Protein AF-A0A238HJM3-F1 (afdb_monomer_lite)

Structure (mmCIF, N/CA/C/O backbone):
data_AF-A0A238HJM3-F1
#
_entry.id   AF-A0A238HJM3-F1
#
loop_
_atom_site.group_PDB
_atom_site.id
_atom_site.type_symbol
_atom_site.label_atom_id
_atom_site.label_alt_id
_atom_site.label_comp_id
_atom_site.label_asym_id
_atom_site.label_entity_id
_atom_site.label_seq_id
_atom_site.pdbx_PDB_ins_code
_atom_site.Cartn_x
_atom_site.Cartn_y
_atom_site.Cartn_z
_atom_site.occupancy
_atom_site.B_iso_or_equiv
_atom_site.auth_seq_id
_atom_site.auth_comp_id
_atom_site.auth_asym_id
_atom_site.auth_atom_id
_atom_site.pdbx_PDB_model_num
ATOM 1 N N . MET A 1 1 ? -5.659 -12.555 -7.420 1.00 74.00 1 MET A N 1
ATOM 2 C CA . MET A 1 1 ? -6.980 -13.200 -7.605 1.00 74.00 1 MET A CA 1
ATOM 3 C C . MET A 1 1 ? -7.915 -12.690 -6.517 1.00 74.00 1 MET A C 1
ATOM 5 O O . MET A 1 1 ? -7.428 -12.301 -5.463 1.00 74.00 1 MET A O 1
ATOM 9 N N . TRP A 1 2 ? -9.216 -12.611 -6.792 1.00 86.38 2 TRP A N 1
ATOM 10 C CA . TRP A 1 2 ? -10.203 -12.108 -5.831 1.00 86.38 2 TRP A CA 1
ATOM 11 C C . TRP A 1 2 ? -10.434 -13.097 -4.671 1.00 86.38 2 TRP A C 1
ATOM 13 O O . TRP A 1 2 ? -10.371 -14.306 -4.896 1.00 86.38 2 TRP A O 1
ATOM 23 N N . ARG A 1 3 ? -10.702 -12.585 -3.460 1.00 90.12 3 ARG A N 1
ATOM 24 C CA . ARG A 1 3 ? -11.169 -13.344 -2.287 1.00 90.12 3 ARG A CA 1
ATOM 25 C C . ARG A 1 3 ? -12.356 -12.615 -1.658 1.00 90.12 3 ARG A C 1
ATOM 27 O O . ARG A 1 3 ? -12.317 -11.396 -1.521 1.00 90.12 3 ARG A O 1
ATOM 34 N N . ASP A 1 4 ? -13.388 -13.350 -1.262 1.00 95.00 4 ASP A N 1
ATOM 35 C CA . ASP A 1 4 ? -14.613 -12.741 -0.724 1.00 95.00 4 ASP A CA 1
ATOM 36 C C . ASP A 1 4 ? -14.434 -12.181 0.691 1.00 95.00 4 ASP A C 1
ATOM 38 O O . ASP A 1 4 ? -15.085 -11.202 1.049 1.00 95.00 4 ASP A O 1
ATOM 42 N N . ASP A 1 5 ? -13.490 -12.728 1.460 1.00 95.25 5 ASP A N 1
ATOM 43 C CA . ASP A 1 5 ? -13.149 -12.244 2.803 1.00 95.25 5 ASP A CA 1
ATOM 44 C C . ASP A 1 5 ? -12.551 -10.828 2.813 1.00 95.25 5 ASP A C 1
ATOM 46 O O . ASP A 1 5 ? -12.481 -10.182 3.856 1.00 95.25 5 ASP A O 1
ATOM 50 N N . PHE A 1 6 ? -12.185 -10.285 1.649 1.00 95.81 6 PHE A N 1
ATOM 51 C CA . PHE A 1 6 ? -11.826 -8.876 1.509 1.00 95.81 6 PHE A CA 1
ATOM 52 C C . PHE A 1 6 ? -12.967 -7.932 1.913 1.00 95.81 6 PHE A C 1
ATOM 54 O O . PHE A 1 6 ? -12.692 -6.830 2.384 1.00 95.81 6 PHE A O 1
ATOM 61 N N . PHE A 1 7 ? -14.230 -8.355 1.781 1.00 96.25 7 PHE A N 1
ATOM 62 C CA . PHE A 1 7 ? -15.392 -7.557 2.181 1.00 96.25 7 PHE A CA 1
ATOM 63 C C . PHE A 1 7 ? -15.663 -7.546 3.693 1.00 96.25 7 PHE A C 1
ATOM 65 O O . PHE A 1 7 ? -16.497 -6.762 4.146 1.00 96.25 7 PHE A O 1
ATOM 72 N N . ASP A 1 8 ? -14.945 -8.351 4.483 1.00 98.00 8 ASP A N 1
ATOM 73 C CA . ASP A 1 8 ? -15.062 -8.346 5.949 1.00 98.00 8 ASP A CA 1
ATOM 74 C C . ASP A 1 8 ? -14.351 -7.148 6.603 1.00 98.00 8 ASP A C 1
ATOM 76 O O . ASP A 1 8 ? -14.414 -6.975 7.827 1.00 98.00 8 ASP A O 1
ATOM 80 N N . TYR A 1 9 ? -13.668 -6.331 5.797 1.00 98.19 9 TYR A N 1
ATOM 81 C CA . TYR A 1 9 ? -12.857 -5.203 6.228 1.00 98.19 9 TYR A CA 1
ATOM 82 C C . TYR A 1 9 ? -13.315 -3.901 5.570 1.00 98.19 9 TYR A C 1
ATOM 84 O O . TYR A 1 9 ? -13.719 -3.853 4.409 1.00 98.19 9 TYR A O 1
ATOM 92 N N . ASP A 1 10 ? -13.217 -2.821 6.332 1.00 98.25 10 ASP A N 1
ATOM 93 C CA . ASP A 1 10 ? -13.527 -1.467 5.900 1.00 98.25 10 ASP A CA 1
ATOM 94 C C . ASP A 1 10 ? -12.334 -0.777 5.237 1.00 98.25 10 ASP A C 1
ATOM 96 O O . ASP A 1 10 ? -12.538 0.043 4.345 1.00 98.25 10 ASP A O 1
ATOM 100 N N . TYR A 1 11 ? -11.107 -1.126 5.638 1.00 97.81 11 TYR A N 1
ATOM 101 C CA . TYR A 1 11 ? -9.873 -0.720 4.965 1.00 97.81 11 TYR A CA 1
ATOM 102 C C . TYR A 1 11 ? -9.049 -1.959 4.611 1.00 97.81 11 TYR A C 1
ATOM 104 O O . TYR A 1 11 ? -8.687 -2.749 5.490 1.00 97.81 11 TYR A O 1
ATOM 112 N N . LEU A 1 12 ? -8.700 -2.082 3.332 1.00 96.44 12 LEU A N 1
ATOM 113 C CA . LEU A 1 12 ? -7.791 -3.098 2.819 1.00 96.44 12 LEU A CA 1
ATOM 114 C C . LEU A 1 12 ? -6.844 -2.467 1.791 1.00 96.44 12 LEU A C 1
ATOM 116 O O . LEU A 1 12 ? -7.228 -2.206 0.654 1.00 96.44 12 LEU A O 1
ATOM 120 N N . GLY A 1 13 ? -5.602 -2.216 2.191 1.00 94.38 13 GLY A N 1
ATOM 121 C CA . GLY A 1 13 ? -4.525 -1.727 1.327 1.00 94.38 13 GLY A CA 1
ATOM 122 C C . GLY A 1 13 ? -3.234 -2.509 1.548 1.00 94.38 13 GLY A C 1
ATOM 123 O O . GLY A 1 13 ? -3.169 -3.383 2.410 1.00 94.38 13 GLY A O 1
ATOM 124 N N . ALA A 1 14 ? -2.197 -2.201 0.771 1.00 92.38 14 ALA A N 1
ATOM 125 C CA . ALA A 1 14 ? -0.932 -2.924 0.868 1.00 92.38 14 ALA A CA 1
ATOM 126 C C . ALA A 1 14 ? -0.252 -2.609 2.209 1.00 92.38 14 ALA A C 1
ATOM 128 O O . ALA A 1 14 ? -0.137 -1.426 2.538 1.00 92.38 14 ALA A O 1
ATOM 129 N N . PRO A 1 15 ? 0.250 -3.602 2.963 1.00 92.25 15 PRO A N 1
ATOM 130 C CA . PRO A 1 15 ? 0.983 -3.325 4.192 1.00 92.25 15 PRO A CA 1
ATOM 131 C C . PRO A 1 15 ? 2.213 -2.464 3.914 1.00 92.25 15 PRO A C 1
ATOM 133 O O . PRO A 1 15 ? 3.020 -2.771 3.028 1.00 92.25 15 PRO A O 1
ATOM 136 N N . ILE A 1 16 ? 2.361 -1.393 4.689 1.00 91.50 16 ILE A N 1
ATOM 137 C CA . ILE A 1 16 ? 3.606 -0.636 4.768 1.00 91.50 16 ILE A CA 1
ATOM 138 C C . ILE A 1 16 ? 4.424 -1.294 5.880 1.00 91.50 16 ILE A C 1
ATOM 140 O O . ILE A 1 16 ? 3.938 -1.358 7.007 1.00 91.50 16 ILE A O 1
ATOM 144 N N . PRO A 1 17 ? 5.634 -1.809 5.604 1.00 89.75 17 PRO A N 1
ATOM 145 C CA . PRO A 1 17 ? 6.319 -2.731 6.499 1.00 89.75 17 PRO A CA 1
ATOM 146 C C . PRO A 1 17 ? 7.064 -1.999 7.614 1.00 89.75 17 PRO A C 1
ATOM 148 O O . PRO A 1 17 ? 8.255 -2.197 7.795 1.00 89.75 17 PRO A O 1
ATOM 151 N N . ASN A 1 18 ? 6.360 -1.132 8.335 1.00 90.81 18 ASN A N 1
ATOM 152 C CA . ASN A 1 18 ? 6.804 -0.410 9.516 1.00 90.81 18 ASN A CA 1
ATOM 153 C C . ASN A 1 18 ? 5.604 -0.313 10.469 1.00 90.81 18 ASN A C 1
ATOM 155 O O . ASN A 1 18 ? 4.469 -0.186 10.018 1.00 90.81 18 ASN A O 1
ATOM 159 N N . TYR A 1 19 ? 5.839 -0.292 11.776 1.00 91.62 19 TYR A N 1
ATOM 160 C CA . TYR A 1 19 ? 4.807 0.068 12.744 1.00 91.62 19 TYR A CA 1
ATOM 161 C C . TYR A 1 19 ? 4.951 1.530 13.139 1.00 91.62 19 TYR A C 1
ATOM 163 O O . TYR A 1 19 ? 6.066 2.013 13.341 1.00 91.62 19 TYR A O 1
ATOM 171 N N . PHE A 1 20 ? 3.827 2.223 13.279 1.00 91.00 20 PHE A N 1
ATOM 172 C CA . PHE A 1 20 ? 3.780 3.596 13.762 1.00 91.00 20 PHE A CA 1
ATOM 173 C C . PHE A 1 20 ? 3.137 3.636 15.140 1.00 91.00 20 PHE A C 1
ATOM 175 O O . PHE A 1 20 ? 2.066 3.064 15.340 1.00 91.00 20 PHE A O 1
ATOM 182 N N . CYS A 1 21 ? 3.765 4.345 16.072 1.00 86.44 21 CYS A N 1
ATOM 183 C CA . CYS A 1 21 ? 3.170 4.626 17.369 1.00 86.44 21 CYS A CA 1
ATOM 184 C C . CYS A 1 21 ? 2.136 5.750 17.218 1.00 86.44 21 CYS A C 1
ATOM 186 O O . CYS A 1 21 ? 2.474 6.856 16.789 1.00 86.44 21 CYS A O 1
ATOM 188 N N . SER A 1 22 ? 0.880 5.490 17.587 1.00 76.75 22 SER A N 1
ATOM 189 C CA . SER A 1 22 ? -0.200 6.483 17.530 1.00 76.75 22 SER A CA 1
ATOM 190 C C . SER A 1 22 ? -0.166 7.488 18.679 1.00 7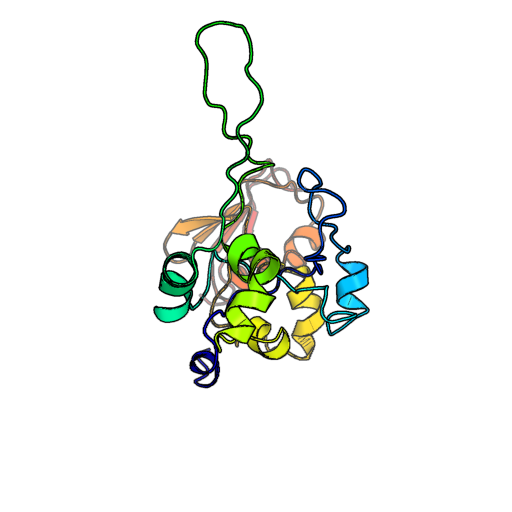6.75 22 SER A C 1
ATOM 192 O O . SER A 1 22 ? -1.053 8.333 18.758 1.00 76.75 22 SER A O 1
ATOM 194 N N . ILE A 1 23 ? 0.786 7.368 19.609 1.00 74.06 23 ILE A N 1
ATOM 195 C CA . ILE A 1 23 ? 0.973 8.296 20.726 1.00 74.06 23 ILE A CA 1
ATOM 196 C C . ILE A 1 23 ? 2.131 9.226 20.355 1.00 74.06 23 ILE A C 1
ATOM 198 O O . ILE A 1 23 ? 3.295 8.837 20.481 1.00 74.06 23 ILE A O 1
ATOM 202 N N . PRO A 1 24 ? 1.857 10.459 19.891 1.00 63.16 24 PRO A N 1
ATOM 203 C CA . PRO A 1 24 ? 2.916 11.403 19.581 1.00 63.16 24 PRO A CA 1
ATOM 204 C C . PRO A 1 24 ? 3.648 11.790 20.869 1.00 63.16 24 PRO A C 1
ATOM 206 O O . PRO A 1 24 ? 3.015 12.115 21.874 1.00 63.16 24 PRO A O 1
ATOM 209 N N . LYS A 1 25 ? 4.984 11.843 20.833 1.00 63.25 25 LYS A N 1
ATOM 210 C CA . LYS A 1 25 ? 5.792 12.381 21.947 1.00 63.25 25 LYS A CA 1
ATOM 211 C C . LYS A 1 25 ? 5.491 13.858 22.237 1.00 63.25 25 LYS A C 1
ATOM 213 O O . LYS A 1 25 ? 5.696 14.321 23.355 1.00 63.25 25 LYS A O 1
ATOM 218 N N . SER A 1 26 ? 5.014 14.594 21.234 1.00 57.50 26 SER A N 1
ATOM 219 C CA . SER A 1 26 ? 4.448 15.937 21.365 1.00 57.50 26 SER A CA 1
ATOM 220 C C . SER A 1 26 ? 3.479 16.216 20.202 1.00 57.50 26 SER A C 1
ATOM 222 O O . SER A 1 26 ? 3.598 15.551 19.169 1.00 57.50 26 SER A O 1
ATOM 224 N N . PRO A 1 27 ? 2.567 17.204 20.314 1.00 57.81 27 PRO A N 1
ATOM 225 C CA . PRO A 1 27 ? 1.636 17.576 19.238 1.00 57.81 27 PRO A CA 1
ATOM 226 C C . PRO A 1 27 ? 2.322 17.895 17.899 1.00 57.81 27 PRO A C 1
ATOM 228 O O . PRO A 1 27 ? 1.746 17.694 16.828 1.00 57.81 27 PRO A O 1
ATOM 231 N N . ASP A 1 28 ? 3.574 18.353 17.957 1.00 58.94 28 ASP A N 1
ATOM 232 C CA . ASP A 1 28 ? 4.348 18.769 16.790 1.00 58.94 28 ASP A CA 1
ATOM 233 C C . ASP A 1 28 ? 5.374 17.733 16.324 1.00 58.94 28 ASP A C 1
ATOM 235 O O . ASP A 1 28 ? 5.915 17.869 15.222 1.00 58.94 28 ASP A O 1
ATOM 239 N N . SER A 1 29 ? 5.605 16.673 17.102 1.00 57.56 29 SER A N 1
ATOM 240 C CA . SER A 1 29 ? 6.546 15.614 16.742 1.00 57.56 29 SER A CA 1
ATOM 241 C C . SER A 1 29 ? 6.024 14.776 15.568 1.00 57.56 29 SER A C 1
ATOM 243 O O . SER A 1 29 ? 4.819 14.531 15.473 1.00 57.56 29 SER A O 1
ATOM 245 N N . PRO A 1 30 ? 6.908 14.309 14.667 1.00 65.75 30 PRO A N 1
ATOM 246 C CA . PRO A 1 30 ? 6.550 13.241 13.743 1.00 65.75 30 PRO A CA 1
ATOM 247 C C . PRO A 1 30 ? 6.155 11.985 14.531 1.00 65.75 30 PRO A C 1
ATOM 249 O O . PRO A 1 30 ? 6.606 11.789 15.663 1.00 65.75 30 PRO A O 1
ATOM 252 N N . LEU A 1 31 ? 5.314 11.142 13.932 1.00 73.62 31 LEU A N 1
ATOM 253 C CA . LEU A 1 31 ? 5.003 9.833 14.500 1.00 73.62 31 LEU A CA 1
ATOM 254 C C . LEU A 1 31 ? 6.283 9.002 14.593 1.00 73.62 31 LEU A C 1
ATOM 256 O O . LEU A 1 31 ? 7.063 8.951 13.638 1.00 73.62 31 LEU A O 1
ATOM 260 N N . ASP A 1 32 ? 6.488 8.344 15.733 1.00 82.19 32 ASP A N 1
ATOM 261 C CA . ASP A 1 32 ? 7.571 7.377 15.863 1.00 82.19 32 ASP A CA 1
ATOM 262 C C . ASP A 1 32 ? 7.251 6.159 14.991 1.00 82.19 32 ASP A C 1
ATOM 264 O O . ASP A 1 32 ? 6.147 5.614 15.048 1.00 82.19 32 ASP A O 1
ATOM 268 N N . MET A 1 33 ? 8.225 5.734 14.192 1.00 86.81 33 MET A N 1
ATOM 269 C CA . MET A 1 33 ? 8.082 4.651 13.227 1.00 86.81 33 MET A CA 1
ATOM 270 C C . MET A 1 33 ? 9.227 3.650 13.400 1.00 86.81 33 MET A C 1
ATOM 272 O O . MET A 1 33 ? 10.386 4.042 13.549 1.00 86.81 33 MET A O 1
ATOM 276 N N . THR A 1 34 ? 8.917 2.355 13.365 1.00 89.12 34 THR A N 1
ATOM 277 C CA . THR A 1 34 ? 9.935 1.297 13.346 1.00 89.12 34 THR A CA 1
ATOM 278 C C . THR A 1 34 ? 10.566 1.168 11.959 1.00 89.12 34 THR A C 1
ATOM 280 O O . THR A 1 34 ? 9.998 1.600 10.961 1.00 89.12 34 THR A O 1
ATOM 283 N N . GLY A 1 35 ? 11.735 0.535 11.870 1.00 87.56 35 GLY A N 1
ATOM 284 C CA . GLY A 1 35 ? 12.305 0.142 10.579 1.00 87.56 35 GLY A CA 1
ATOM 285 C C . GLY A 1 35 ? 11.709 -1.160 10.034 1.00 87.56 35 GLY A C 1
ATOM 286 O O . GLY A 1 35 ? 11.098 -1.933 10.777 1.00 87.56 35 GLY A O 1
ATOM 287 N N . ILE A 1 36 ? 11.989 -1.433 8.758 1.00 87.88 36 ILE A N 1
ATOM 288 C CA . ILE A 1 36 ? 11.528 -2.634 8.049 1.00 87.88 36 ILE A CA 1
ATOM 289 C C . ILE A 1 36 ? 12.040 -3.940 8.667 1.00 87.88 36 ILE A C 1
ATOM 291 O O . ILE A 1 36 ? 11.304 -4.920 8.753 1.00 87.88 36 ILE A O 1
ATOM 295 N N . ASP A 1 37 ? 13.273 -3.945 9.175 1.00 90.06 37 ASP A N 1
ATOM 296 C CA . ASP A 1 37 ? 13.854 -5.121 9.833 1.00 90.06 37 ASP A CA 1
ATOM 297 C C . ASP A 1 37 ? 13.100 -5.478 11.118 1.00 90.06 37 ASP A C 1
ATOM 299 O O . ASP A 1 37 ? 12.867 -6.653 11.407 1.00 90.06 37 ASP A O 1
ATOM 303 N N . TYR A 1 38 ? 12.670 -4.459 11.871 1.00 91.44 38 TYR A N 1
ATOM 304 C CA . TYR A 1 38 ? 11.850 -4.664 13.060 1.00 91.44 38 TYR A CA 1
ATOM 305 C C . TYR A 1 38 ? 10.502 -5.270 12.674 1.00 91.44 38 TYR A C 1
ATOM 307 O O . TYR A 1 38 ? 10.079 -6.245 13.287 1.00 91.44 38 TYR A O 1
ATOM 315 N N . TRP A 1 39 ? 9.860 -4.747 11.629 1.00 92.12 39 TRP A N 1
ATOM 316 C CA . TRP A 1 39 ? 8.593 -5.279 11.138 1.00 92.12 39 TRP A CA 1
ATOM 317 C C . TRP A 1 39 ? 8.720 -6.742 10.683 1.00 92.12 39 TRP A C 1
ATOM 319 O O . TRP A 1 39 ? 7.926 -7.585 11.086 1.00 92.12 39 TRP A O 1
ATOM 329 N N . PHE A 1 40 ? 9.781 -7.104 9.952 1.00 89.38 40 PHE A N 1
ATOM 330 C CA . PHE A 1 40 ? 10.017 -8.502 9.567 1.00 89.38 40 PHE A CA 1
ATOM 331 C C . PHE A 1 40 ? 10.249 -9.448 10.752 1.00 89.38 40 PHE A C 1
ATOM 333 O O . PHE A 1 40 ? 9.935 -10.637 10.649 1.00 89.38 40 PHE A O 1
ATOM 340 N N . ALA A 1 41 ? 10.821 -8.949 11.849 1.00 90.38 41 ALA A N 1
ATOM 341 C CA . ALA A 1 41 ? 11.032 -9.724 13.068 1.00 90.38 41 ALA A CA 1
ATOM 342 C C . ALA A 1 41 ? 9.760 -9.857 13.929 1.00 90.38 41 ALA A C 1
ATOM 344 O O . ALA A 1 41 ? 9.701 -10.747 14.777 1.00 90.38 41 ALA A O 1
ATOM 345 N N . HIS A 1 42 ? 8.747 -9.013 13.705 1.00 90.19 42 HIS A N 1
ATOM 346 C CA . HIS A 1 42 ? 7.538 -8.930 14.524 1.00 90.19 42 HIS A CA 1
ATOM 347 C C . HIS A 1 42 ? 6.289 -9.048 13.635 1.00 90.19 42 HIS A C 1
ATOM 349 O O . HIS A 1 42 ? 5.837 -8.050 13.077 1.00 90.19 42 HIS A O 1
ATOM 355 N N . PRO A 1 43 ? 5.688 -10.247 13.506 1.00 80.69 43 PRO A N 1
ATOM 356 C CA . PRO A 1 43 ? 4.559 -10.491 12.599 1.00 80.69 43 PRO A CA 1
ATOM 357 C C . PRO A 1 43 ? 3.243 -9.817 13.028 1.00 80.69 43 PRO A C 1
ATOM 359 O O . PRO A 1 43 ? 2.240 -9.933 12.327 1.00 80.69 43 PRO A O 1
ATOM 362 N N . ALA A 1 44 ? 3.232 -9.162 14.189 1.00 87.56 44 ALA A N 1
ATOM 363 C CA . ALA A 1 44 ? 2.125 -8.375 14.705 1.00 87.56 44 ALA A CA 1
ATOM 364 C C . ALA A 1 44 ? 2.670 -7.135 15.437 1.00 87.56 44 ALA A C 1
ATOM 366 O O . ALA A 1 44 ? 3.829 -7.161 15.878 1.00 87.56 44 ALA A O 1
ATOM 367 N N . PRO A 1 45 ? 1.856 -6.072 15.593 1.00 89.69 45 PRO A N 1
ATOM 368 C CA . PRO A 1 45 ? 2.232 -4.920 16.399 1.00 89.69 45 PRO A CA 1
ATOM 369 C C . PRO A 1 45 ? 2.623 -5.333 17.827 1.00 89.69 45 PRO A C 1
ATOM 371 O O . PRO A 1 45 ? 2.018 -6.255 18.379 1.00 89.69 45 PRO A O 1
ATOM 374 N N . PRO A 1 46 ? 3.621 -4.671 18.437 1.00 88.44 46 PRO A N 1
ATOM 375 C CA . PRO A 1 46 ? 4.103 -5.025 19.772 1.00 88.44 46 PRO A CA 1
ATOM 376 C C . PRO A 1 46 ? 3.060 -4.803 20.879 1.00 88.44 46 PRO A C 1
ATOM 378 O O . PRO A 1 46 ? 3.049 -5.554 21.853 1.00 88.44 46 PRO A O 1
ATOM 381 N N . ASP A 1 47 ? 2.193 -3.798 20.733 1.00 90.62 47 ASP A N 1
ATOM 382 C CA . ASP A 1 47 ? 1.077 -3.498 21.634 1.00 90.62 47 ASP A CA 1
ATOM 383 C C . ASP A 1 47 ? 0.015 -2.618 20.933 1.00 90.62 47 ASP A C 1
ATOM 385 O O . ASP A 1 47 ? 0.188 -2.215 19.780 1.00 90.62 47 ASP A O 1
ATOM 389 N N . ASP A 1 48 ? -1.070 -2.288 21.645 1.00 88.56 48 ASP A N 1
ATOM 390 C CA . ASP A 1 48 ? -2.229 -1.516 21.153 1.00 88.56 48 ASP A CA 1
ATOM 391 C C . ASP A 1 48 ? -1.947 -0.025 20.857 1.00 88.56 48 ASP A C 1
ATOM 393 O O . ASP A 1 48 ? -2.871 0.746 20.568 1.00 88.56 48 ASP A O 1
ATOM 397 N N . THR A 1 49 ? -0.700 0.425 21.000 1.00 88.50 49 THR A N 1
ATOM 398 C CA . THR A 1 49 ? -0.260 1.782 20.638 1.00 88.50 49 THR A CA 1
ATOM 399 C C . THR A 1 49 ? 0.436 1.820 19.282 1.00 88.50 49 THR A C 1
ATOM 401 O O . THR A 1 49 ? 0.607 2.902 18.718 1.00 88.50 49 THR A O 1
ATOM 404 N N . PHE A 1 50 ? 0.795 0.656 18.733 1.00 92.00 50 PHE A N 1
ATOM 405 C CA . PHE A 1 50 ? 1.430 0.527 17.431 1.00 92.00 50 PHE A CA 1
ATOM 406 C C . PHE A 1 50 ? 0.447 0.026 16.378 1.00 92.00 50 PHE A C 1
ATOM 408 O O . PHE A 1 50 ? -0.254 -0.965 16.567 1.00 92.00 50 PHE A O 1
ATOM 415 N N . PHE A 1 51 ? 0.455 0.676 15.219 1.00 93.62 51 PHE A N 1
ATOM 416 C CA . PHE A 1 51 ? -0.389 0.306 14.091 1.00 93.62 51 PHE A CA 1
ATOM 417 C C . PHE A 1 51 ? 0.446 0.078 12.840 1.00 93.62 51 PHE A C 1
ATOM 419 O O . PHE A 1 51 ? 1.385 0.821 12.547 1.00 93.62 51 PHE A O 1
ATOM 426 N N . GLU A 1 52 ? 0.089 -0.966 12.099 1.00 94.00 52 GLU A N 1
ATOM 427 C CA . GLU A 1 52 ? 0.597 -1.201 10.753 1.00 94.00 52 GLU A CA 1
ATOM 428 C C . GLU A 1 52 ? -0.197 -0.341 9.764 1.00 94.00 52 GLU A C 1
ATOM 430 O O . GLU A 1 52 ? -1.416 -0.536 9.644 1.00 94.00 52 GLU A O 1
ATOM 435 N N . PRO A 1 53 ? 0.451 0.593 9.053 1.00 93.00 53 PRO A N 1
ATOM 436 C CA . PRO A 1 53 ? -0.225 1.358 8.032 1.00 93.00 53 PRO A CA 1
ATOM 437 C C . PRO A 1 53 ? -0.508 0.515 6.797 1.00 93.00 53 PRO A C 1
ATOM 439 O O . PRO A 1 53 ? 0.232 -0.412 6.458 1.00 93.00 53 PRO A O 1
ATOM 442 N N . GLN A 1 54 ? -1.541 0.915 6.062 1.00 93.31 54 GLN A N 1
ATOM 443 C CA . GLN A 1 54 ? -1.880 0.313 4.779 1.00 93.31 54 GLN A CA 1
ATOM 444 C C . GLN A 1 54 ? -1.957 1.361 3.687 1.00 93.31 54 GLN A C 1
ATOM 446 O O . GLN A 1 54 ? -2.763 2.283 3.763 1.00 93.31 54 GLN A O 1
ATOM 451 N N . ASN A 1 55 ? -1.158 1.181 2.642 1.00 92.00 55 ASN A N 1
ATOM 452 C CA . ASN A 1 55 ? -1.048 2.128 1.547 1.00 92.00 55 ASN A CA 1
ATOM 453 C C . ASN A 1 55 ? -2.390 2.322 0.827 1.00 92.00 55 ASN A C 1
ATOM 455 O O . ASN A 1 55 ? -3.091 1.361 0.489 1.00 92.00 55 ASN A O 1
ATOM 459 N N . GLY A 1 56 ? -2.724 3.587 0.575 1.00 85.75 56 GLY A N 1
ATOM 460 C CA . GLY A 1 56 ? -3.986 3.971 -0.045 1.00 85.75 56 GLY A CA 1
ATOM 461 C C . GLY A 1 56 ? -4.053 3.845 -1.573 1.00 85.75 56 GLY A C 1
ATOM 462 O O . GLY A 1 56 ? -5.158 3.819 -2.113 1.00 85.75 56 GLY A O 1
ATOM 463 N N . GLY A 1 57 ? -2.921 3.750 -2.273 1.00 87.69 57 GLY A N 1
ATOM 464 C CA . GLY A 1 57 ? -2.826 3.881 -3.731 1.00 87.69 57 GLY A CA 1
ATOM 465 C C . GLY A 1 57 ? -3.455 2.738 -4.536 1.00 87.69 57 GLY A C 1
ATOM 466 O O . GLY A 1 57 ? -3.973 2.966 -5.627 1.00 87.69 57 GLY A O 1
ATOM 467 N N . PHE A 1 58 ? -3.485 1.523 -3.985 1.00 91.06 58 PHE A N 1
ATOM 468 C CA . PHE A 1 58 ? -4.357 0.440 -4.449 1.00 91.06 58 PHE A CA 1
ATOM 469 C C . PHE A 1 58 ? -5.000 -0.215 -3.227 1.00 91.06 58 PHE A C 1
ATOM 471 O O . PHE A 1 58 ? -4.391 -1.054 -2.555 1.00 91.06 58 PHE A O 1
ATOM 478 N N . SER A 1 59 ? -6.223 0.219 -2.927 1.00 94.31 59 SER A N 1
ATOM 479 C CA . SER A 1 59 ? -6.966 -0.163 -1.728 1.00 94.31 59 SER A CA 1
ATOM 480 C C . SER A 1 59 ? -8.450 -0.399 -2.026 1.00 94.31 59 SER A C 1
ATOM 482 O O . SER A 1 59 ? -9.008 0.170 -2.966 1.00 94.31 59 SER A O 1
ATOM 484 N N . LEU A 1 60 ? -9.083 -1.245 -1.217 1.00 95.62 60 LEU A N 1
ATOM 485 C CA . LEU A 1 60 ? -10.530 -1.376 -1.101 1.00 95.62 60 LEU A CA 1
ATOM 486 C C . LEU A 1 60 ? -10.961 -0.677 0.191 1.00 95.62 60 LEU A C 1
ATOM 488 O O . LEU A 1 60 ? -10.372 -0.897 1.250 1.00 95.62 60 LEU A O 1
ATOM 492 N N . ARG A 1 61 ? -11.971 0.190 0.088 1.00 96.94 61 ARG A N 1
ATOM 493 C CA . ARG A 1 61 ? -12.460 0.999 1.207 1.00 96.94 61 ARG A CA 1
ATOM 494 C C . ARG A 1 61 ? -13.972 0.976 1.247 1.00 96.94 61 ARG A C 1
ATOM 496 O O . ARG A 1 61 ? -14.623 1.163 0.216 1.00 96.94 61 ARG A O 1
ATOM 503 N N . SER A 1 62 ? -14.534 0.771 2.428 1.00 97.69 62 SER A N 1
ATOM 504 C CA . SER A 1 62 ? -15.973 0.875 2.610 1.00 97.69 62 SER A CA 1
ATOM 505 C C . SER A 1 62 ? -16.409 2.338 2.626 1.00 97.69 62 SER A C 1
ATOM 507 O O . SER A 1 62 ? -15.668 3.239 3.021 1.00 97.69 62 SER A O 1
ATOM 509 N N . LYS A 1 63 ? -17.658 2.590 2.226 1.00 97.19 63 LYS A N 1
ATOM 510 C CA . LYS A 1 63 ? -18.233 3.935 2.305 1.00 97.19 63 LYS A CA 1
ATOM 511 C C . LYS A 1 63 ? -18.274 4.459 3.749 1.00 97.19 63 LYS A C 1
ATOM 513 O O . LYS A 1 63 ? -17.906 5.603 3.979 1.00 97.19 63 LYS A O 1
ATOM 518 N N . ARG A 1 64 ? -18.641 3.609 4.716 1.00 96.88 64 ARG A N 1
ATOM 519 C CA . ARG A 1 64 ? -18.707 3.988 6.138 1.00 96.88 64 ARG A CA 1
ATOM 520 C C . ARG A 1 64 ? -17.361 4.454 6.695 1.00 96.88 64 ARG A C 1
ATOM 522 O O . ARG A 1 64 ? -17.332 5.391 7.476 1.00 96.88 64 ARG A O 1
ATOM 529 N N . LEU A 1 65 ? -16.248 3.859 6.261 1.00 97.31 65 LEU A N 1
ATOM 530 C CA . LEU A 1 65 ? -14.914 4.320 6.644 1.00 97.31 65 LEU A CA 1
ATOM 531 C C . LEU A 1 65 ? -14.636 5.732 6.127 1.00 97.31 65 LEU A C 1
ATOM 533 O O . LEU A 1 65 ? -14.029 6.523 6.837 1.00 97.31 65 LEU A O 1
ATOM 537 N N . LEU A 1 66 ? -15.046 6.037 4.894 1.00 95.44 66 LEU A N 1
ATOM 538 C CA . LEU A 1 66 ? -14.822 7.350 4.287 1.00 95.44 66 LEU A CA 1
ATOM 539 C C . LEU A 1 66 ? -15.706 8.437 4.914 1.00 95.44 66 LEU A C 1
ATOM 541 O O . LEU A 1 66 ? -15.291 9.592 4.981 1.00 95.44 66 LEU A O 1
ATOM 545 N N . ASP A 1 67 ? -16.894 8.069 5.395 1.00 96.69 67 ASP A N 1
ATOM 546 C CA . ASP A 1 67 ? -17.820 8.986 6.068 1.00 96.69 67 ASP A CA 1
ATOM 547 C C . ASP A 1 67 ? -17.446 9.201 7.557 1.00 96.69 67 ASP A C 1
ATOM 549 O O . ASP A 1 67 ? -17.581 10.310 8.085 1.00 96.69 67 ASP A O 1
ATOM 553 N N . ALA A 1 68 ? -16.894 8.175 8.221 1.00 96.38 68 ALA A N 1
ATOM 554 C CA . ALA A 1 68 ? -16.620 8.166 9.661 1.00 96.38 68 ALA A CA 1
ATOM 555 C C . ALA A 1 68 ? -15.771 9.341 10.184 1.00 96.38 68 ALA A C 1
ATOM 557 O O . ALA A 1 68 ? -16.108 9.866 11.246 1.00 96.38 68 ALA A O 1
ATOM 558 N N . PRO A 1 69 ? -14.715 9.826 9.497 1.00 93.50 69 PRO A N 1
ATOM 559 C CA . PRO A 1 69 ? -13.973 10.991 9.965 1.00 93.50 69 PRO A CA 1
ATOM 560 C C . PRO A 1 69 ? -14.833 12.234 10.168 1.00 93.50 69 PRO A C 1
ATOM 562 O O . PRO A 1 69 ? -14.613 12.979 11.120 1.00 93.50 69 PRO A O 1
ATOM 565 N N . THR A 1 70 ? -15.824 12.445 9.300 1.00 93.94 70 THR A N 1
ATOM 566 C CA . THR A 1 70 ? -16.754 13.570 9.433 1.00 93.94 70 THR A CA 1
ATOM 567 C C . THR A 1 70 ? -17.768 13.305 10.540 1.00 93.94 70 THR A C 1
ATOM 569 O O . THR A 1 70 ? -17.973 14.166 11.390 1.00 93.94 70 THR A O 1
ATOM 572 N N . GLU A 1 71 ? -18.352 12.106 10.588 1.00 95.75 71 GLU A N 1
ATOM 573 C CA . GLU A 1 71 ? -19.355 11.738 11.600 1.00 95.75 71 GLU A CA 1
ATOM 574 C C . GLU A 1 71 ? -18.800 11.786 13.034 1.00 95.75 71 GLU A C 1
ATOM 576 O O . GLU A 1 71 ? -19.481 12.227 13.961 1.00 95.75 71 GLU A O 1
ATOM 581 N N . LEU A 1 72 ? -17.539 11.391 13.211 1.00 94.31 72 LEU A N 1
ATOM 582 C CA . LEU A 1 72 ? -16.842 11.382 14.497 1.00 94.31 72 LEU A CA 1
ATOM 583 C C . LEU A 1 72 ? -16.106 12.696 14.801 1.00 94.31 72 LEU A C 1
ATOM 585 O O . LEU A 1 72 ? -15.509 12.818 15.868 1.00 94.31 72 LEU A O 1
ATOM 589 N N . ASN A 1 73 ? -16.153 13.681 13.896 1.00 93.31 73 ASN A N 1
ATOM 590 C CA . ASN A 1 73 ? -15.419 14.947 13.999 1.00 93.31 73 ASN A CA 1
ATOM 591 C C . ASN A 1 73 ? -13.909 14.745 14.250 1.00 93.31 73 ASN A C 1
ATOM 593 O O . ASN A 1 73 ? -13.311 15.405 15.105 1.00 93.31 73 ASN A O 1
ATOM 597 N N . LEU A 1 74 ? -13.287 13.814 13.520 1.00 89.00 74 LEU A N 1
ATOM 598 C CA . LEU A 1 74 ? -11.870 13.500 13.687 1.00 89.00 74 LEU A CA 1
ATOM 599 C C . LEU A 1 74 ? -10.993 14.658 13.187 1.00 89.00 74 LEU A C 1
ATOM 601 O O . LEU A 1 74 ? -11.123 15.082 12.036 1.00 89.00 74 LEU A O 1
ATOM 605 N N . PRO A 1 75 ? -10.061 15.168 14.010 1.00 83.50 75 PRO A N 1
ATOM 606 C CA . PRO A 1 75 ? -9.239 16.304 13.626 1.00 83.50 75 PRO A CA 1
ATOM 607 C C . PRO A 1 75 ? -8.192 15.903 12.581 1.00 83.50 75 PRO A C 1
ATOM 609 O O . PRO A 1 75 ? -7.361 15.022 12.816 1.00 83.50 75 PRO A O 1
ATOM 612 N N . ALA A 1 76 ? -8.179 16.609 11.449 1.00 75.81 76 ALA A N 1
ATOM 613 C CA . ALA A 1 76 ? -7.092 16.579 10.475 1.00 75.81 76 ALA A CA 1
ATOM 614 C C . ALA A 1 76 ? -6.232 17.840 10.642 1.00 75.81 76 ALA A C 1
ATOM 616 O O . ALA A 1 76 ? -6.634 18.939 10.262 1.00 75.81 76 ALA A O 1
ATOM 617 N N . SER A 1 77 ? -5.045 17.695 11.235 1.00 68.19 77 SER A N 1
ATOM 618 C CA . SER A 1 77 ? -4.102 18.810 11.355 1.00 68.19 77 SER A CA 1
ATOM 619 C C . SER A 1 77 ? -3.323 18.968 10.053 1.00 68.19 77 SER A C 1
ATOM 621 O O . SER A 1 77 ? -2.459 18.154 9.725 1.00 68.19 77 SER A O 1
ATOM 623 N N . ILE A 1 78 ? -3.636 20.016 9.293 1.00 65.44 78 ILE A N 1
ATOM 624 C CA . ILE A 1 78 ? -2.852 20.414 8.124 1.00 65.44 78 ILE A CA 1
ATOM 625 C C . ILE A 1 78 ? -1.758 21.356 8.623 1.00 65.44 78 ILE A C 1
ATOM 627 O O . ILE A 1 78 ? -2.009 22.529 8.896 1.00 65.44 78 ILE A O 1
ATOM 631 N N . LYS A 1 79 ? -0.530 20.844 8.759 1.00 57.56 79 LYS A N 1
ATOM 632 C CA . LYS A 1 79 ? 0.616 21.674 9.146 1.00 57.56 79 LYS A CA 1
ATOM 633 C C . LYS A 1 79 ? 0.983 22.607 7.989 1.00 57.56 79 LYS A C 1
ATOM 635 O O . LYS A 1 79 ? 1.542 22.172 6.985 1.00 57.56 79 LYS A O 1
ATOM 640 N N . THR A 1 80 ? 0.700 23.899 8.131 1.00 53.66 80 THR A N 1
ATOM 641 C CA . THR A 1 80 ? 1.240 24.938 7.245 1.00 53.66 80 THR A CA 1
ATOM 642 C C . THR A 1 80 ? 2.695 25.208 7.612 1.00 53.66 80 THR A C 1
ATOM 644 O O . THR A 1 80 ? 3.016 25.371 8.789 1.00 53.66 80 THR A O 1
ATOM 647 N N . THR A 1 81 ? 3.595 25.279 6.633 1.00 53.25 81 THR A N 1
ATOM 648 C CA . THR A 1 81 ? 4.968 25.732 6.893 1.00 53.25 81 THR A CA 1
ATOM 649 C C . THR A 1 81 ? 4.966 27.192 7.320 1.00 53.25 81 THR A C 1
ATOM 651 O O . THR A 1 81 ? 4.165 27.978 6.815 1.00 53.25 81 THR A O 1
ATOM 654 N N . GLY A 1 82 ? 5.877 27.545 8.229 1.00 53.97 82 GLY A N 1
ATOM 655 C CA . GLY A 1 82 ? 6.034 28.902 8.741 1.00 53.97 82 GLY A CA 1
ATOM 656 C C . GLY A 1 82 ? 6.098 29.973 7.650 1.00 53.97 82 GLY A C 1
ATOM 657 O O . GLY A 1 82 ? 6.530 29.733 6.522 1.00 53.97 82 GLY A O 1
ATOM 658 N N . SER A 1 83 ? 5.659 31.173 8.021 1.00 46.41 83 SER A N 1
ATOM 659 C CA . SER A 1 83 ? 5.715 32.385 7.211 1.00 46.41 83 SER A CA 1
ATOM 660 C C . SER A 1 83 ? 7.144 32.652 6.730 1.00 46.41 83 SER A C 1
ATOM 662 O O . SER A 1 83 ? 7.997 33.078 7.508 1.00 46.41 83 SER A O 1
ATOM 664 N N . SER A 1 84 ? 7.410 32.438 5.443 1.00 47.28 84 SER A N 1
ATOM 665 C CA . SER A 1 84 ? 8.538 33.094 4.787 1.00 47.28 84 SER A CA 1
ATOM 666 C C . SER A 1 84 ? 8.167 34.571 4.644 1.00 47.28 84 SER A C 1
ATOM 668 O O . SER A 1 84 ? 7.185 34.904 3.986 1.00 47.28 84 SER A O 1
ATOM 670 N N . THR A 1 85 ? 8.906 35.455 5.314 1.00 51.03 85 THR A N 1
ATOM 671 C CA . THR A 1 85 ? 8.678 36.912 5.344 1.00 51.03 85 THR A CA 1
ATOM 672 C C . THR A 1 85 ? 9.113 37.630 4.061 1.00 51.03 85 THR A C 1
ATOM 674 O O . THR A 1 85 ? 9.222 38.854 4.044 1.00 51.03 85 THR A O 1
ATOM 677 N N . THR A 1 86 ? 9.356 36.903 2.970 1.00 54.78 86 THR A N 1
ATOM 678 C CA . THR A 1 86 ? 9.680 37.489 1.666 1.00 54.78 86 THR A CA 1
ATOM 679 C C . THR A 1 86 ? 8.510 37.320 0.705 1.00 54.78 86 THR A C 1
ATOM 681 O O . THR A 1 86 ? 8.181 36.206 0.301 1.00 54.78 86 THR A O 1
ATOM 684 N N . GLU A 1 87 ? 7.890 38.449 0.363 1.00 59.03 87 GLU A N 1
ATOM 685 C CA . GLU A 1 87 ? 6.826 38.589 -0.634 1.00 59.03 87 GLU A CA 1
ATOM 686 C C . GLU A 1 87 ? 7.213 37.984 -2.003 1.00 59.03 87 GLU A C 1
ATOM 688 O O . GLU A 1 87 ? 8.356 38.151 -2.444 1.00 59.03 87 GLU A O 1
ATOM 693 N N . PRO A 1 88 ? 6.270 37.348 -2.728 1.00 55.97 88 PRO A N 1
ATOM 694 C CA . PRO A 1 88 ? 4.899 37.048 -2.314 1.00 55.97 88 PRO A CA 1
ATOM 695 C C . PRO A 1 88 ? 4.831 35.785 -1.440 1.00 55.97 88 PRO A C 1
ATOM 697 O O . PRO A 1 88 ? 5.494 34.785 -1.728 1.00 55.97 88 PRO A O 1
ATOM 700 N N . ILE A 1 89 ? 3.977 35.816 -0.408 1.00 59.59 89 ILE A N 1
ATOM 701 C CA . ILE A 1 89 ? 3.675 34.667 0.461 1.00 59.59 89 ILE A CA 1
ATOM 702 C C . ILE A 1 89 ? 3.199 33.500 -0.414 1.00 59.59 89 ILE A C 1
ATOM 704 O O . ILE A 1 89 ? 2.071 33.480 -0.907 1.00 59.59 89 ILE A O 1
ATOM 708 N N . LYS A 1 90 ? 4.064 32.504 -0.614 1.00 55.78 90 LYS A N 1
ATOM 709 C CA . LYS A 1 90 ? 3.681 31.231 -1.224 1.00 55.78 90 LYS A CA 1
ATOM 710 C C . LYS A 1 90 ? 3.293 30.271 -0.113 1.00 55.78 90 LYS A C 1
ATOM 712 O O . LYS A 1 90 ? 4.131 29.921 0.714 1.00 55.78 90 LYS A O 1
ATOM 717 N N . ILE A 1 91 ? 2.045 29.806 -0.128 1.00 54.47 91 ILE A N 1
ATOM 718 C CA . ILE A 1 91 ? 1.657 28.613 0.628 1.00 54.47 91 ILE A CA 1
ATOM 719 C C . ILE A 1 91 ? 2.434 27.448 0.010 1.00 54.47 91 ILE A C 1
ATOM 721 O O . ILE A 1 91 ? 2.087 26.947 -1.058 1.00 54.47 91 ILE A O 1
ATOM 725 N N . GLN A 1 92 ? 3.539 27.067 0.643 1.00 48.00 92 GLN A N 1
ATOM 726 C CA . GLN A 1 92 ? 4.268 25.861 0.291 1.00 48.00 92 GLN A CA 1
ATOM 727 C C . GLN A 1 92 ? 3.750 24.732 1.169 1.00 48.00 92 GLN A C 1
ATOM 729 O O . GLN A 1 92 ? 4.083 24.625 2.344 1.00 48.00 92 GLN A O 1
ATOM 734 N N . TYR A 1 93 ? 2.932 23.862 0.588 1.00 47.84 93 TYR A N 1
ATOM 735 C CA . TYR A 1 93 ? 2.698 22.555 1.182 1.00 47.84 93 TYR A CA 1
ATOM 736 C C . TYR A 1 93 ? 4.013 21.784 1.069 1.00 47.84 93 TYR A C 1
ATOM 738 O O . TYR A 1 93 ? 4.385 21.339 -0.016 1.00 47.84 93 TYR A O 1
ATOM 746 N N . THR A 1 94 ? 4.780 21.680 2.154 1.00 43.31 94 THR A N 1
ATOM 747 C CA . THR A 1 94 ? 5.933 20.782 2.144 1.00 43.31 94 THR A CA 1
ATOM 748 C C . THR A 1 94 ? 5.417 19.353 2.063 1.00 43.31 94 THR A C 1
ATOM 750 O O . THR A 1 94 ? 4.616 18.910 2.887 1.00 43.31 94 THR A O 1
ATOM 753 N N . HIS A 1 95 ? 5.915 18.614 1.073 1.00 44.97 95 HIS A N 1
ATOM 754 C CA . HIS A 1 95 ? 5.626 17.191 0.871 1.00 44.97 95 HIS A CA 1
ATOM 755 C C . HIS A 1 95 ? 5.933 16.319 2.103 1.00 44.97 95 HIS A C 1
ATOM 757 O O . HIS A 1 95 ? 5.469 15.190 2.188 1.00 44.97 95 HIS A O 1
ATOM 763 N N . ASN A 1 96 ? 6.681 16.847 3.075 1.00 44.59 96 ASN A N 1
ATOM 764 C CA . ASN A 1 96 ? 7.117 16.126 4.269 1.00 44.59 96 ASN A CA 1
ATOM 765 C C . ASN A 1 96 ? 6.141 16.250 5.455 1.00 44.59 96 ASN A C 1
ATOM 767 O O . ASN A 1 96 ? 6.354 15.598 6.470 1.00 44.59 96 ASN A O 1
ATOM 771 N N . ASN A 1 97 ? 5.107 17.094 5.352 1.00 47.50 97 ASN A N 1
ATOM 772 C CA . ASN A 1 97 ? 4.132 17.353 6.423 1.00 47.50 97 ASN A CA 1
ATOM 773 C C . ASN A 1 97 ? 2.676 17.171 5.963 1.00 47.50 97 ASN A C 1
ATOM 775 O O . ASN A 1 97 ? 1.743 17.542 6.677 1.00 47.50 97 ASN A O 1
ATOM 779 N N . THR A 1 98 ? 2.468 16.624 4.763 1.00 52.34 98 THR A N 1
ATOM 780 C CA . THR A 1 98 ? 1.129 16.278 4.293 1.00 52.34 98 THR A CA 1
ATOM 781 C C . THR A 1 98 ? 0.691 15.018 5.030 1.00 52.34 98 THR A C 1
ATOM 783 O O . THR A 1 98 ? 1.341 13.981 4.937 1.00 52.34 98 THR A O 1
ATOM 786 N N . LEU A 1 99 ? -0.383 15.133 5.806 1.00 65.88 99 LEU A N 1
ATOM 787 C CA . LEU A 1 99 ? -1.053 14.022 6.467 1.00 65.88 99 LEU A CA 1
ATOM 788 C C . LEU A 1 99 ? -1.536 13.057 5.375 1.00 65.88 99 LEU A C 1
ATOM 790 O O . LEU A 1 99 ? -2.581 13.288 4.766 1.00 65.88 99 LEU A O 1
ATOM 794 N N . ALA A 1 100 ? -0.732 12.045 5.048 1.00 81.69 100 ALA A N 1
ATOM 795 C CA . ALA A 1 100 ? -1.127 11.052 4.064 1.00 81.69 100 ALA A CA 1
ATOM 796 C C . ALA A 1 100 ? -2.416 10.386 4.564 1.00 81.69 100 ALA A C 1
ATOM 798 O O . ALA A 1 100 ? -2.536 10.045 5.743 1.00 81.69 100 ALA A O 1
ATOM 799 N N . GLU A 1 101 ? -3.423 10.315 3.699 1.00 88.12 101 GLU A N 1
ATOM 800 C CA . GLU A 1 101 ? -4.771 9.892 4.086 1.00 88.12 101 GLU A CA 1
ATOM 801 C C . GLU A 1 101 ? -4.786 8.453 4.625 1.00 88.12 101 GLU A C 1
ATOM 803 O O . GLU A 1 101 ? -5.500 8.150 5.580 1.00 88.12 101 GLU A O 1
ATOM 808 N N . ASP A 1 102 ? -3.916 7.598 4.097 1.00 89.75 102 ASP A N 1
ATOM 809 C CA . ASP A 1 102 ? -3.674 6.267 4.634 1.00 89.75 102 ASP A CA 1
ATOM 810 C C . ASP A 1 102 ? -3.138 6.301 6.071 1.00 89.75 102 ASP A C 1
ATOM 812 O O . ASP A 1 102 ? -3.666 5.587 6.919 1.00 89.75 102 ASP A O 1
ATOM 816 N N . LEU A 1 103 ? -2.156 7.145 6.399 1.00 89.00 103 LEU A N 1
ATOM 817 C CA . LEU A 1 103 ? -1.678 7.314 7.781 1.00 89.00 103 LEU A CA 1
ATOM 818 C C . LEU A 1 103 ? -2.750 7.920 8.698 1.00 89.00 103 LEU A C 1
ATOM 820 O O . LEU A 1 103 ? -2.849 7.550 9.869 1.00 89.00 103 LEU A O 1
ATOM 824 N N . PHE A 1 104 ? -3.575 8.828 8.174 1.00 89.81 104 PHE A N 1
ATOM 825 C CA . PHE A 1 104 ? -4.696 9.401 8.914 1.00 89.81 104 PHE A CA 1
ATOM 826 C C . PHE A 1 104 ? -5.689 8.324 9.365 1.00 89.81 104 PHE A C 1
ATOM 828 O O . PHE A 1 104 ? -6.039 8.273 10.546 1.00 89.81 104 PHE A O 1
ATOM 835 N N . LEU A 1 105 ? -6.097 7.439 8.451 1.00 93.31 105 LEU A N 1
ATOM 836 C CA . LEU A 1 105 ? -7.060 6.380 8.753 1.00 93.31 105 LEU A CA 1
ATOM 837 C C . LEU A 1 105 ? -6.424 5.191 9.479 1.00 93.31 105 LEU A C 1
ATOM 839 O O . LEU A 1 105 ? -6.931 4.754 10.508 1.00 93.31 105 LEU A O 1
ATOM 843 N N . SER A 1 106 ? -5.324 4.655 8.949 1.00 93.38 106 SER A N 1
ATOM 844 C CA . SER A 1 106 ? -4.757 3.370 9.386 1.00 93.38 106 SER A CA 1
ATOM 845 C C . SER A 1 106 ? -3.803 3.461 10.575 1.00 93.38 106 SER A C 1
ATOM 847 O O . SER A 1 106 ? -3.428 2.422 11.117 1.00 93.38 106 SER A O 1
ATOM 849 N N . VAL A 1 107 ? -3.443 4.672 11.015 1.00 91.50 107 VAL A N 1
ATOM 850 C CA . VAL A 1 107 ? -2.560 4.880 12.172 1.00 91.50 107 VAL A CA 1
ATOM 851 C C . VAL A 1 107 ? -3.160 5.873 13.158 1.00 91.50 107 VAL A C 1
ATOM 853 O O . VAL A 1 107 ? -3.486 5.499 14.281 1.00 91.50 107 VAL A O 1
ATOM 856 N N . LEU A 1 108 ? -3.315 7.137 12.755 1.00 88.69 108 LEU A N 1
ATOM 857 C CA . LEU A 1 108 ? -3.629 8.229 13.682 1.00 88.69 108 LEU A CA 1
ATOM 858 C C . LEU A 1 108 ? -4.978 8.049 14.370 1.00 88.69 108 LEU A C 1
ATOM 860 O O . LEU A 1 108 ? -5.083 8.221 15.582 1.00 88.69 108 LEU A O 1
ATOM 864 N N . HIS A 1 109 ? -5.993 7.680 13.592 1.00 91.44 109 HIS A N 1
ATOM 865 C CA . HIS A 1 109 ? -7.354 7.521 14.094 1.00 91.44 109 HIS A CA 1
ATOM 866 C C . HIS A 1 109 ? -7.835 6.077 14.111 1.00 91.44 109 HIS A C 1
ATOM 868 O O . HIS A 1 109 ? -8.994 5.833 14.445 1.00 91.44 109 HIS A O 1
ATOM 874 N N . ARG A 1 110 ? -6.960 5.110 13.811 1.00 93.56 110 ARG A N 1
ATOM 875 C CA . ARG A 1 110 ? -7.336 3.695 13.708 1.00 93.56 110 ARG A CA 1
ATOM 876 C C . ARG A 1 110 ? -8.067 3.200 14.948 1.00 93.56 110 ARG A C 1
ATOM 878 O O . ARG A 1 110 ? -9.141 2.628 14.820 1.00 93.56 110 ARG A O 1
ATOM 885 N N . LYS A 1 111 ? -7.558 3.517 16.139 1.00 93.00 111 LYS A N 1
ATOM 886 C CA . LYS A 1 111 ? -8.198 3.134 17.405 1.00 93.00 111 LYS A CA 1
ATOM 887 C C . LYS A 1 111 ? -9.619 3.688 17.551 1.00 93.00 111 LYS A C 1
ATOM 889 O O . LYS A 1 111 ? -10.515 2.955 17.953 1.00 93.00 111 LYS A O 1
ATOM 894 N N . ALA A 1 112 ? -9.833 4.963 17.224 1.00 93.25 112 ALA A N 1
ATOM 895 C CA . ALA A 1 112 ? -11.154 5.588 17.304 1.00 93.25 112 ALA A CA 1
ATOM 896 C C . ALA A 1 112 ? -12.126 4.987 16.272 1.00 93.25 112 ALA A C 1
ATOM 898 O O . ALA A 1 112 ? -13.289 4.738 16.580 1.00 93.25 112 ALA A O 1
ATOM 899 N N . LEU A 1 113 ? -11.629 4.700 15.067 1.00 96.12 113 LEU A N 1
ATOM 900 C CA . LEU A 1 113 ? -12.389 4.060 13.994 1.00 96.12 113 LEU A CA 1
ATOM 901 C C . LEU A 1 113 ? -12.762 2.608 14.354 1.00 96.12 113 LEU A C 1
ATOM 903 O O . LEU A 1 113 ? -13.917 2.216 14.193 1.00 96.12 113 LEU A O 1
ATOM 907 N N . GLU A 1 114 ? -11.833 1.828 14.913 1.00 96.25 114 GLU A N 1
ATOM 908 C CA . GLU A 1 114 ? -12.076 0.456 15.389 1.00 96.25 114 GLU A CA 1
ATOM 909 C C . GLU A 1 114 ? -13.067 0.420 16.562 1.00 96.25 114 GLU A C 1
ATOM 911 O O . GLU A 1 114 ? -13.960 -0.427 16.596 1.00 96.25 114 GLU A O 1
ATOM 916 N N . GLN A 1 115 ? -12.992 1.387 17.483 1.00 95.69 115 GLN A N 1
ATOM 917 C CA . GLN A 1 115 ? -13.993 1.568 18.544 1.00 95.69 115 GLN A CA 1
ATOM 918 C C . GLN A 1 115 ? -15.389 1.898 17.995 1.00 95.69 115 GLN A C 1
ATOM 920 O O . GLN A 1 115 ? -16.388 1.596 18.646 1.00 95.69 115 GLN A O 1
ATOM 925 N N . HIS A 1 116 ? -15.465 2.471 16.792 1.00 96.62 116 HIS A N 1
ATOM 926 C CA . HIS A 1 116 ? -16.708 2.694 16.055 1.00 96.62 116 HIS A CA 1
ATOM 927 C C . HIS A 1 116 ? -17.116 1.496 15.170 1.00 96.62 116 HIS A C 1
ATOM 929 O O . HIS A 1 116 ? -18.020 1.596 14.343 1.00 96.62 116 HIS A O 1
ATOM 935 N N . GLY A 1 117 ? -16.466 0.341 15.342 1.00 97.62 117 GLY A N 1
ATOM 936 C CA . GLY A 1 117 ? -16.805 -0.905 14.656 1.00 97.62 117 GLY A CA 1
ATOM 937 C C . GLY A 1 117 ? -16.221 -1.049 13.250 1.00 97.62 117 GLY A C 1
ATOM 938 O O . GLY A 1 117 ? -16.600 -1.988 12.549 1.00 97.62 117 GLY A O 1
ATOM 939 N N . LEU A 1 118 ? -15.317 -0.156 12.831 1.00 98.25 118 LEU A N 1
ATOM 940 C CA . LEU A 1 118 ? -14.611 -0.284 11.556 1.00 98.25 118 LEU A CA 1
ATOM 941 C C . LEU A 1 118 ? -13.488 -1.315 11.657 1.00 98.25 118 LEU A C 1
ATOM 943 O O . LEU A 1 118 ? -12.818 -1.432 12.681 1.00 98.25 118 LEU A O 1
ATOM 947 N N . ARG A 1 119 ? -13.263 -2.065 10.580 1.00 98.00 119 ARG A N 1
ATOM 948 C CA . ARG A 1 119 ? -12.289 -3.162 10.562 1.00 98.00 119 ARG A CA 1
ATOM 949 C C . ARG A 1 119 ? -11.170 -2.894 9.565 1.00 98.00 119 ARG A C 1
ATOM 951 O O . ARG A 1 119 ? -11.417 -2.719 8.378 1.00 98.00 119 ARG A O 1
ATOM 958 N N . PHE A 1 120 ? -9.929 -2.943 10.025 1.00 97.50 120 PHE A N 1
ATOM 959 C CA . PHE A 1 120 ? -8.748 -2.890 9.163 1.00 97.50 120 PHE A CA 1
ATOM 960 C C . PHE A 1 120 ? -8.234 -4.308 8.921 1.00 97.50 120 PHE A C 1
ATOM 962 O O . PHE A 1 120 ? -8.171 -5.116 9.852 1.00 97.50 120 PHE A O 1
ATOM 969 N N . ALA A 1 121 ? -7.878 -4.627 7.678 1.00 96.12 121 ALA A N 1
ATOM 970 C CA . ALA A 1 121 ? -7.368 -5.953 7.348 1.00 96.12 121 ALA A CA 1
ATOM 971 C C . ALA A 1 121 ? -6.068 -6.263 8.111 1.00 96.12 121 ALA A C 1
ATOM 973 O O . ALA A 1 121 ? -5.216 -5.389 8.234 1.00 96.12 121 ALA A O 1
ATOM 974 N N . PRO A 1 122 ? -5.855 -7.481 8.628 1.00 93.44 122 PRO A N 1
ATOM 975 C CA . PRO A 1 122 ? -4.536 -7.871 9.103 1.00 93.44 122 PRO A CA 1
ATOM 976 C C . PRO A 1 122 ? -3.587 -8.063 7.914 1.00 93.44 122 PRO A C 1
ATOM 978 O O . PRO A 1 122 ? -4.019 -8.369 6.798 1.00 93.44 122 PRO A O 1
ATOM 981 N N . SER A 1 123 ? -2.282 -7.973 8.171 1.00 90.62 123 SER A N 1
ATOM 982 C CA . SER A 1 123 ? -1.234 -8.176 7.162 1.00 90.62 123 SER A CA 1
ATOM 983 C C . SER A 1 123 ? -1.401 -9.477 6.367 1.00 90.62 123 SER A C 1
ATOM 985 O O . SER A 1 123 ? -1.269 -9.502 5.144 1.00 90.62 123 SER A O 1
ATOM 987 N N . SER A 1 124 ? -1.796 -10.558 7.044 1.00 88.94 124 SER A N 1
ATOM 988 C CA . SER A 1 124 ? -2.045 -11.870 6.435 1.00 88.94 124 SER A CA 1
ATOM 989 C C . SER A 1 124 ? -3.176 -11.891 5.403 1.00 88.94 124 SER A C 1
ATOM 991 O O . SER A 1 124 ? -3.200 -12.791 4.574 1.00 88.94 124 SER A O 1
ATOM 993 N N . VAL A 1 125 ? -4.103 -10.930 5.425 1.00 92.19 125 VAL A N 1
ATOM 994 C CA . VAL A 1 125 ? -5.139 -10.754 4.391 1.00 92.19 125 VAL A CA 1
ATOM 995 C C . VAL A 1 125 ? -4.673 -9.725 3.363 1.00 92.19 125 VAL A C 1
ATOM 997 O O . VAL A 1 125 ? -4.725 -9.981 2.158 1.00 92.19 125 VAL A O 1
ATOM 1000 N N . ALA A 1 126 ? -4.149 -8.594 3.837 1.00 92.69 126 ALA A N 1
ATOM 1001 C CA . ALA A 1 126 ? -3.690 -7.478 3.019 1.00 92.69 126 ALA A CA 1
ATOM 1002 C C . ALA A 1 126 ? -2.628 -7.880 1.978 1.00 92.69 126 ALA A C 1
ATOM 1004 O O . ALA A 1 126 ? -2.726 -7.479 0.818 1.00 92.69 126 ALA A O 1
ATOM 1005 N N . LEU A 1 127 ? -1.691 -8.767 2.335 1.00 89.31 127 LEU A N 1
ATOM 1006 C CA . LEU A 1 127 ? -0.654 -9.274 1.424 1.00 89.31 127 LEU A CA 1
ATOM 1007 C C . LEU A 1 127 ? -1.196 -10.086 0.230 1.00 89.31 127 LEU A C 1
ATOM 1009 O O . LEU A 1 127 ? -0.505 -10.227 -0.783 1.00 89.31 127 LEU A O 1
ATOM 1013 N N . HIS A 1 128 ? -2.420 -10.621 0.318 1.00 89.06 128 HIS A N 1
ATOM 1014 C CA . HIS A 1 128 ? -3.087 -11.263 -0.823 1.00 89.06 128 HIS A CA 1
ATOM 1015 C C . HIS A 1 128 ? -3.845 -10.265 -1.703 1.00 89.06 128 HIS A C 1
ATOM 1017 O O . HIS A 1 128 ? -4.102 -10.553 -2.874 1.00 89.06 128 HIS A O 1
ATOM 1023 N N . PHE A 1 129 ? -4.210 -9.107 -1.159 1.00 90.88 129 PHE A N 1
ATOM 1024 C CA . PHE A 1 129 ? -4.910 -8.069 -1.899 1.00 90.88 129 PHE A CA 1
ATOM 1025 C C . PHE A 1 129 ? -3.928 -7.216 -2.699 1.00 90.88 129 PHE A C 1
ATOM 1027 O O . PHE A 1 129 ? -4.034 -7.144 -3.928 1.00 90.88 129 PHE A O 1
ATOM 1034 N N . SER A 1 130 ? -2.945 -6.609 -2.030 1.00 89.19 130 SER A N 1
ATOM 1035 C CA . SER A 1 130 ? -2.001 -5.722 -2.698 1.00 89.19 130 SER A CA 1
ATOM 1036 C C . SER A 1 130 ? -0.619 -5.648 -2.065 1.00 89.19 130 SER A C 1
ATOM 1038 O O . SER A 1 130 ? -0.374 -6.101 -0.950 1.00 89.19 130 SER A O 1
ATOM 1040 N N . CYS A 1 131 ? 0.330 -5.153 -2.859 1.00 86.06 131 CYS A N 1
ATOM 1041 C CA . CYS A 1 131 ? 1.740 -5.048 -2.512 1.00 86.06 131 CYS A CA 1
ATOM 1042 C C . CYS A 1 131 ? 2.224 -3.632 -2.811 1.00 86.06 131 CYS A C 1
ATOM 1044 O O . CYS A 1 131 ? 1.941 -3.126 -3.895 1.00 86.06 131 CYS A O 1
ATOM 1046 N N . GLU A 1 132 ? 2.979 -3.061 -1.871 1.00 83.44 132 GLU A N 1
ATOM 1047 C CA . GLU A 1 132 ? 3.671 -1.771 -2.000 1.00 83.44 132 GLU A CA 1
ATOM 1048 C C . GLU A 1 132 ? 5.180 -1.971 -2.210 1.00 83.44 132 GLU A C 1
ATOM 1050 O O . GLU A 1 132 ? 5.801 -1.372 -3.087 1.00 83.44 132 GLU A O 1
ATOM 1055 N N . TYR A 1 133 ? 5.778 -2.883 -1.436 1.00 81.00 133 TYR A N 1
ATOM 1056 C CA . TYR A 1 133 ? 7.224 -3.095 -1.389 1.00 81.00 133 TYR A CA 1
ATOM 1057 C C . TYR A 1 133 ? 7.604 -4.483 -1.905 1.00 81.00 133 TYR A C 1
ATOM 1059 O O . TYR A 1 133 ? 7.247 -5.501 -1.311 1.00 81.00 133 TYR A O 1
ATOM 1067 N N . GLY A 1 134 ? 8.416 -4.532 -2.965 1.00 76.25 134 GLY A N 1
ATOM 1068 C CA . GLY A 1 134 ? 8.891 -5.797 -3.537 1.00 76.25 134 GLY A CA 1
ATOM 1069 C C . GLY A 1 134 ? 9.619 -6.695 -2.526 1.00 76.25 134 GLY A C 1
ATOM 1070 O O . GLY A 1 134 ? 9.437 -7.907 -2.555 1.00 76.25 134 GLY A O 1
ATOM 1071 N N . GLN A 1 135 ? 10.374 -6.116 -1.584 1.00 78.31 135 GLN A N 1
ATOM 1072 C CA . GLN A 1 135 ? 11.094 -6.860 -0.535 1.00 78.31 135 GLN A CA 1
ATOM 1073 C C . GLN A 1 135 ? 10.156 -7.603 0.425 1.00 78.31 135 GLN A C 1
ATOM 1075 O O . GLN A 1 135 ? 10.425 -8.746 0.791 1.00 78.31 135 GLN A O 1
ATOM 1080 N N . VAL A 1 136 ? 9.037 -6.976 0.805 1.00 82.00 136 VAL A N 1
ATOM 1081 C CA . VAL A 1 136 ? 8.007 -7.616 1.638 1.00 82.00 136 VAL A CA 1
ATOM 1082 C C . VAL A 1 136 ? 7.493 -8.846 0.918 1.00 82.00 136 VAL A C 1
ATOM 1084 O O . VAL A 1 136 ? 7.453 -9.944 1.465 1.00 82.00 136 VAL A O 1
ATOM 1087 N N . TRP A 1 137 ? 7.185 -8.689 -0.359 1.00 77.00 137 TRP A N 1
ATOM 1088 C CA . TRP A 1 137 ? 6.646 -9.787 -1.124 1.00 77.00 137 TRP A CA 1
ATOM 1089 C C . TRP A 1 137 ? 7.672 -10.882 -1.401 1.00 77.00 137 TRP A C 1
ATOM 1091 O O . TRP A 1 137 ? 7.327 -12.045 -1.287 1.00 77.00 137 TRP A O 1
ATOM 1101 N N . GLN A 1 138 ? 8.943 -10.560 -1.659 1.00 75.81 138 GLN A N 1
ATOM 1102 C CA . GLN A 1 138 ? 10.016 -11.561 -1.748 1.00 75.81 138 GLN A CA 1
ATOM 1103 C C . GLN A 1 138 ? 10.125 -12.400 -0.467 1.00 75.81 138 GLN A C 1
ATOM 1105 O O . GLN A 1 138 ? 10.306 -13.616 -0.539 1.00 75.81 138 GLN A O 1
ATOM 1110 N N . ARG A 1 139 ? 9.963 -11.773 0.705 1.00 79.25 139 ARG A N 1
ATOM 1111 C CA . ARG A 1 139 ? 9.991 -12.461 2.000 1.00 79.25 139 ARG A CA 1
ATOM 1112 C C . ARG A 1 139 ? 8.830 -13.442 2.166 1.00 79.25 139 ARG A C 1
ATOM 1114 O O . ARG A 1 139 ? 9.043 -14.536 2.689 1.00 79.25 139 ARG A O 1
ATOM 1121 N N . PHE A 1 140 ? 7.629 -13.062 1.728 1.00 77.94 140 PHE A N 1
ATOM 1122 C CA . PHE A 1 140 ? 6.419 -13.877 1.883 1.00 77.94 140 PHE A CA 1
ATOM 1123 C C . PHE A 1 140 ? 6.053 -14.712 0.649 1.00 77.94 140 PHE A C 1
ATOM 1125 O O . PHE A 1 140 ? 5.201 -15.585 0.758 1.00 77.94 140 PHE A O 1
ATOM 1132 N N . ALA A 1 141 ? 6.718 -14.533 -0.494 1.00 66.94 141 ALA A N 1
ATOM 1133 C CA . ALA A 1 141 ? 6.474 -15.261 -1.743 1.00 66.94 141 ALA A CA 1
ATOM 1134 C C . ALA A 1 141 ? 6.497 -16.795 -1.606 1.00 66.94 141 ALA A C 1
ATOM 1136 O O . ALA A 1 141 ? 5.694 -17.449 -2.270 1.00 66.94 141 ALA A O 1
ATOM 1137 N N . PRO A 1 142 ? 7.330 -17.414 -0.739 1.00 69.31 142 PRO A N 1
ATOM 1138 C CA . PRO A 1 142 ? 7.241 -18.858 -0.508 1.00 69.31 142 PRO A CA 1
ATOM 1139 C C . PRO A 1 142 ? 5.875 -19.307 0.037 1.00 69.31 142 PRO A C 1
ATOM 1141 O O . PRO A 1 142 ? 5.485 -20.454 -0.150 1.00 69.31 142 PRO A O 1
ATOM 1144 N N . GLN A 1 143 ? 5.156 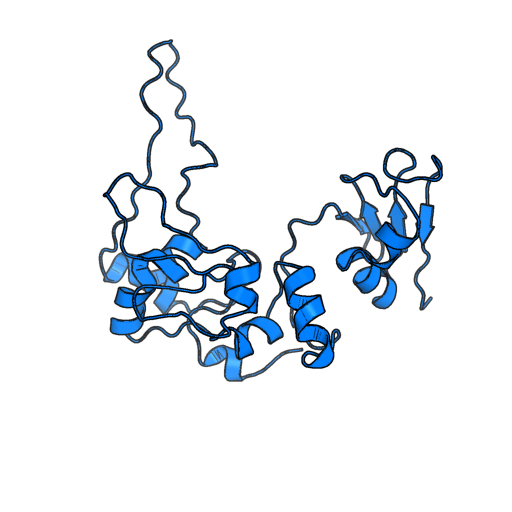-18.407 0.712 1.00 72.75 143 GLN A N 1
ATOM 1145 C CA . GLN A 1 143 ? 3.828 -18.631 1.292 1.00 72.75 143 GLN A CA 1
ATOM 1146 C C . GLN A 1 143 ? 2.712 -18.031 0.415 1.00 72.75 143 GLN A C 1
ATOM 1148 O O . GLN A 1 143 ? 1.576 -18.500 0.431 1.00 72.75 143 GLN A O 1
ATOM 1153 N N . LEU A 1 144 ? 3.040 -17.004 -0.371 1.00 69.75 144 LEU A N 1
ATOM 1154 C CA . LEU A 1 144 ? 2.136 -16.245 -1.223 1.00 69.75 144 LEU A CA 1
ATOM 1155 C C . LEU A 1 144 ?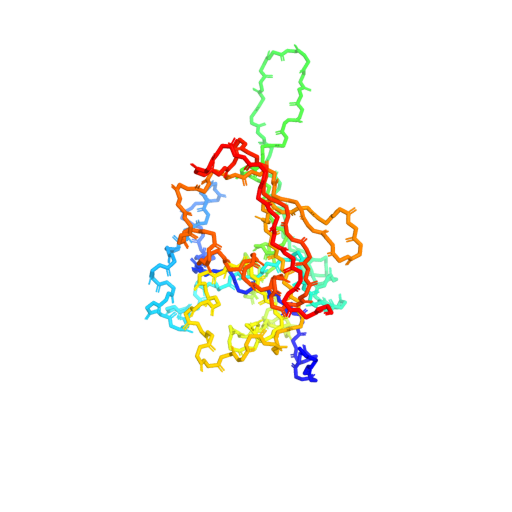 2.497 -16.506 -2.684 1.00 69.75 144 LEU A C 1
ATOM 1157 O O . LEU A 1 144 ? 3.423 -15.900 -3.214 1.00 69.75 144 LEU A O 1
ATOM 1161 N N . ASN A 1 145 ? 1.764 -17.400 -3.352 1.00 69.19 145 ASN A N 1
ATOM 1162 C CA . ASN A 1 145 ? 1.971 -17.643 -4.781 1.00 69.19 145 ASN A CA 1
ATOM 1163 C C . ASN A 1 145 ? 1.943 -16.301 -5.548 1.00 69.19 145 ASN A C 1
ATOM 1165 O O . ASN A 1 145 ? 0.923 -15.603 -5.506 1.00 69.19 145 ASN A O 1
ATOM 1169 N N . PRO A 1 146 ? 3.013 -15.956 -6.289 1.00 61.78 146 PRO A N 1
ATOM 1170 C CA . PRO A 1 146 ? 3.132 -14.668 -6.946 1.00 61.78 146 PRO A CA 1
ATOM 1171 C C . PRO A 1 146 ? 1.988 -14.282 -7.893 1.00 61.78 146 PRO A C 1
ATOM 1173 O O . PRO A 1 146 ? 1.656 -13.114 -8.105 1.00 61.78 146 PRO A O 1
ATOM 1176 N N . THR A 1 147 ? 1.346 -15.2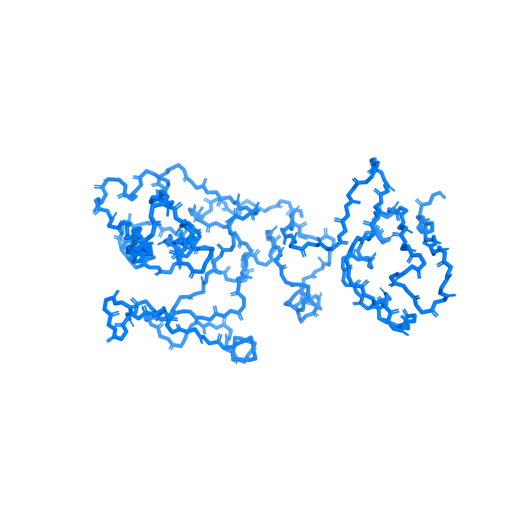82 -8.477 1.00 65.88 147 THR A N 1
ATOM 1177 C CA . THR A 1 147 ? 0.237 -15.078 -9.412 1.00 65.88 147 THR A CA 1
ATOM 1178 C C . THR A 1 147 ? -1.086 -14.751 -8.711 1.00 65.88 147 THR A C 1
ATOM 1180 O O . THR A 1 147 ? -2.060 -14.380 -9.363 1.00 65.88 147 THR A O 1
ATOM 1183 N N . HIS A 1 148 ? -1.147 -14.855 -7.379 1.00 73.06 148 HIS A N 1
ATOM 1184 C CA . HIS A 1 148 ? -2.398 -14.786 -6.625 1.00 73.06 148 HIS A CA 1
ATOM 1185 C C . HIS A 1 148 ? -2.701 -13.432 -5.984 1.00 73.06 148 HIS A C 1
ATOM 1187 O O . HIS A 1 148 ? -3.798 -13.273 -5.452 1.00 73.06 148 HIS A O 1
ATOM 1193 N N . ILE A 1 149 ? -1.832 -12.429 -6.097 1.00 75.44 149 ILE A N 1
ATOM 1194 C CA . ILE A 1 149 ? -2.160 -11.075 -5.626 1.00 75.44 149 ILE A CA 1
ATOM 1195 C C . ILE A 1 149 ? -3.140 -10.373 -6.575 1.00 75.44 149 ILE A C 1
ATOM 1197 O O . ILE A 1 149 ? -3.098 -10.598 -7.788 1.00 75.44 149 ILE A O 1
ATOM 1201 N N . LEU A 1 150 ? -4.077 -9.586 -6.040 1.00 82.75 150 LEU A N 1
ATOM 1202 C CA . LEU A 1 150 ? -5.100 -8.918 -6.851 1.00 82.75 150 LEU A CA 1
ATOM 1203 C C . LEU A 1 150 ? -4.547 -7.704 -7.602 1.00 82.75 150 LEU A C 1
ATOM 1205 O O . LEU A 1 150 ? -4.788 -7.568 -8.798 1.00 82.75 150 LEU A O 1
ATOM 1209 N N . GLY A 1 151 ? -3.780 -6.858 -6.924 1.00 80.12 151 GLY A N 1
ATOM 1210 C CA . GLY A 1 151 ? -3.147 -5.701 -7.540 1.00 80.12 151 GLY A CA 1
ATOM 1211 C C . GLY A 1 151 ? -1.868 -5.317 -6.827 1.00 80.12 151 GLY A C 1
ATOM 1212 O O . GLY A 1 151 ? -1.407 -5.997 -5.915 1.00 80.12 151 GLY A O 1
ATOM 1213 N N . ALA A 1 152 ? -1.251 -4.237 -7.268 1.00 75.62 152 ALA A N 1
ATOM 1214 C CA . ALA A 1 152 ? -0.105 -3.685 -6.582 1.00 75.62 152 ALA A CA 1
ATOM 1215 C C . ALA A 1 152 ? -0.034 -2.190 -6.840 1.00 75.62 152 ALA A C 1
ATOM 1217 O O . ALA A 1 152 ? -0.390 -1.719 -7.922 1.00 75.62 152 ALA A O 1
ATOM 1218 N N . HIS A 1 153 ? 0.426 -1.471 -5.832 1.00 73.75 153 HIS A N 1
ATOM 1219 C CA . HIS A 1 153 ? 0.766 -0.073 -5.946 1.00 73.75 153 HIS A CA 1
ATOM 1220 C C . HIS A 1 153 ? 2.281 -0.008 -5.844 1.00 73.75 153 HIS A C 1
ATOM 1222 O O . HIS A 1 153 ? 2.874 -0.517 -4.909 1.00 73.75 153 HIS A O 1
ATOM 1228 N N . PHE A 1 154 ? 2.936 0.518 -6.866 1.00 68.19 154 PHE A N 1
ATOM 1229 C CA . PHE A 1 154 ? 4.381 0.641 -6.842 1.00 68.19 154 PHE A CA 1
ATOM 1230 C C . PHE A 1 154 ? 4.709 2.089 -7.139 1.00 68.19 154 PHE A C 1
ATOM 1232 O O . PHE A 1 154 ? 4.298 2.617 -8.177 1.00 68.19 154 PHE A O 1
ATOM 1239 N N . SER A 1 155 ? 5.560 2.694 -6.314 1.00 62.03 155 SER A N 1
ATOM 1240 C CA . SER A 1 155 ? 6.403 3.800 -6.768 1.00 62.03 155 SER A CA 1
ATOM 1241 C C . SER A 1 155 ? 7.459 3.244 -7.732 1.00 62.03 155 SER A C 1
ATOM 1243 O O . SER A 1 155 ? 8.656 3.185 -7.459 1.00 62.03 155 SER A O 1
ATOM 1245 N N . SER A 1 156 ? 7.000 2.728 -8.872 1.00 64.38 156 SER A N 1
ATOM 1246 C CA . SER A 1 156 ? 7.896 2.085 -9.814 1.00 64.38 156 SER A CA 1
ATOM 1247 C C . SER A 1 156 ? 8.607 3.135 -10.647 1.00 64.38 156 SER A C 1
ATOM 1249 O O . SER A 1 156 ? 8.079 4.181 -11.029 1.00 64.38 156 SER A O 1
ATOM 1251 N N . ARG A 1 157 ? 9.836 2.795 -10.990 1.00 77.25 157 ARG A N 1
ATOM 1252 C CA . ARG A 1 157 ? 10.673 3.551 -11.910 1.00 77.25 157 ARG A CA 1
ATOM 1253 C C . ARG A 1 157 ? 10.398 3.130 -13.355 1.00 77.25 157 ARG A C 1
ATOM 1255 O O . ARG A 1 157 ? 11.273 3.224 -14.211 1.00 77.25 157 ARG A O 1
ATOM 1262 N N . ILE A 1 158 ? 9.194 2.606 -13.592 1.00 83.81 158 ILE A N 1
ATOM 1263 C CA . ILE A 1 158 ? 8.754 1.901 -14.787 1.00 83.81 158 ILE A CA 1
ATOM 1264 C C . ILE A 1 158 ? 7.454 2.547 -15.263 1.00 83.81 158 ILE A C 1
ATOM 1266 O O . ILE A 1 158 ? 6.530 2.782 -14.489 1.00 83.81 158 ILE A O 1
ATOM 1270 N N . ARG A 1 159 ? 7.385 2.883 -16.548 1.00 86.38 159 ARG A N 1
ATOM 1271 C CA . ARG A 1 159 ? 6.206 3.480 -17.171 1.00 86.38 159 ARG A CA 1
ATOM 1272 C C . ARG A 1 159 ? 5.649 2.518 -18.203 1.00 86.38 159 ARG A C 1
ATOM 1274 O O . ARG A 1 159 ? 6.404 2.005 -19.026 1.00 86.38 159 ARG A O 1
ATOM 1281 N N . LEU A 1 160 ? 4.337 2.323 -18.190 1.00 86.56 160 LEU A N 1
ATOM 1282 C CA . LEU A 1 160 ? 3.633 1.651 -19.274 1.00 86.56 160 LEU A CA 1
ATOM 1283 C C . LEU A 1 160 ? 3.710 2.525 -20.536 1.00 86.56 160 LEU A C 1
ATOM 1285 O O . LEU A 1 160 ? 3.328 3.695 -20.505 1.00 86.56 160 LEU A O 1
ATOM 1289 N N . THR A 1 161 ? 4.240 1.983 -21.629 1.00 89.38 161 THR A N 1
ATOM 1290 C CA . THR A 1 161 ? 4.377 2.689 -22.917 1.00 89.38 161 THR A CA 1
ATOM 1291 C C . THR A 1 161 ? 3.420 2.159 -23.978 1.00 89.38 161 THR A C 1
ATOM 1293 O O . THR A 1 161 ? 3.126 2.860 -24.942 1.00 89.38 161 THR A O 1
ATOM 1296 N N . SER A 1 162 ? 2.910 0.942 -23.794 1.00 88.62 162 SER A N 1
ATOM 1297 C CA . SER A 1 162 ? 1.842 0.333 -24.587 1.00 88.62 162 SER A CA 1
ATOM 1298 C C . SER A 1 162 ? 1.142 -0.744 -23.749 1.00 88.62 162 SER A C 1
ATOM 1300 O O . SER A 1 162 ? 1.582 -1.040 -22.639 1.00 88.62 162 SER A O 1
ATOM 1302 N N . THR A 1 163 ? 0.094 -1.380 -24.277 1.00 87.44 163 THR A N 1
ATOM 1303 C CA . THR A 1 163 ? -0.665 -2.440 -23.585 1.00 87.44 163 THR A CA 1
ATOM 1304 C C . THR A 1 163 ? 0.213 -3.557 -23.003 1.00 87.44 163 THR A C 1
ATOM 1306 O O . THR A 1 163 ? -0.082 -4.049 -21.920 1.00 87.44 163 THR A O 1
ATOM 1309 N N . HIS A 1 164 ? 1.309 -3.919 -23.681 1.00 89.19 164 HIS A N 1
ATOM 1310 C CA . HIS A 1 164 ? 2.236 -4.982 -23.260 1.00 89.19 164 HIS A CA 1
ATOM 1311 C C . HIS A 1 164 ? 3.695 -4.520 -23.302 1.00 89.19 164 HIS A C 1
ATOM 1313 O O . HIS A 1 164 ? 4.608 -5.295 -23.593 1.00 89.19 164 HIS A O 1
ATOM 1319 N N . SER A 1 165 ? 3.951 -3.234 -23.068 1.00 90.56 165 SER A N 1
ATOM 1320 C CA . SER A 1 165 ? 5.319 -2.720 -23.039 1.00 90.56 165 SER A CA 1
ATOM 1321 C C . SER A 1 165 ? 5.523 -1.725 -21.922 1.00 90.56 165 SER A C 1
ATOM 1323 O O . SER A 1 165 ? 4.689 -0.854 -21.671 1.00 90.56 165 SER A O 1
ATOM 1325 N N . VAL A 1 166 ? 6.679 -1.842 -21.283 1.00 91.56 166 VAL A N 1
ATOM 1326 C CA . VAL A 1 166 ? 7.116 -0.938 -20.232 1.00 91.56 166 VAL A CA 1
ATOM 1327 C C . VAL A 1 166 ? 8.507 -0.393 -20.524 1.00 91.56 166 VAL A C 1
ATOM 1329 O O . VAL A 1 166 ? 9.317 -1.034 -21.195 1.00 91.56 166 VAL A O 1
ATOM 1332 N N . LYS A 1 167 ? 8.791 0.791 -19.987 1.00 91.81 167 LYS A N 1
ATOM 1333 C CA . LYS A 1 167 ? 10.095 1.447 -20.064 1.00 91.81 167 LYS A CA 1
ATOM 1334 C C . LYS A 1 167 ? 10.553 1.885 -18.677 1.00 91.81 167 LYS A C 1
ATOM 1336 O O . LYS A 1 167 ? 9.787 2.540 -17.968 1.00 91.81 167 LYS A O 1
ATOM 1341 N N . THR A 1 168 ? 11.793 1.579 -18.302 1.00 90.25 168 THR A N 1
ATOM 1342 C CA . THR A 1 168 ? 12.395 2.148 -17.088 1.00 90.25 168 THR A CA 1
ATOM 1343 C C . THR A 1 168 ? 12.805 3.603 -17.335 1.00 90.25 168 THR A C 1
ATOM 1345 O O . THR A 1 168 ? 13.228 3.972 -18.431 1.00 90.25 168 THR A O 1
ATOM 1348 N N . PHE A 1 169 ? 12.636 4.467 -16.337 1.00 84.88 169 PHE A N 1
ATOM 1349 C CA . PHE A 1 169 ? 12.931 5.898 -16.466 1.00 84.88 169 PHE A CA 1
ATOM 1350 C C . PHE A 1 169 ? 13.738 6.474 -15.297 1.00 84.88 169 PHE A C 1
ATOM 1352 O O . PHE A 1 169 ? 14.193 7.609 -15.388 1.00 84.88 169 PHE A O 1
ATOM 1359 N N . THR A 1 170 ? 13.951 5.710 -14.221 1.00 69.81 170 THR A N 1
ATOM 1360 C CA . THR A 1 170 ? 14.914 6.032 -13.152 1.00 69.81 170 THR A CA 1
ATOM 1361 C C . THR A 1 170 ? 15.573 4.735 -12.628 1.00 69.81 170 THR A C 1
ATOM 1363 O O . THR A 1 170 ? 15.081 3.642 -12.906 1.00 69.81 170 THR A O 1
ATOM 1366 N N . SER A 1 171 ? 16.667 4.839 -11.858 1.00 73.31 171 SER A N 1
ATOM 1367 C CA . SER A 1 171 ? 17.681 3.801 -11.495 1.00 73.31 171 SER A CA 1
ATOM 1368 C C . SER A 1 171 ? 18.690 3.460 -12.568 1.00 73.31 171 SER A C 1
ATOM 1370 O O . SER A 1 171 ? 18.317 3.086 -13.669 1.00 73.31 171 SER A O 1
ATOM 1372 N N . TYR A 1 172 ? 19.953 3.433 -12.161 1.00 83.62 172 TYR A N 1
ATOM 1373 C CA . TYR A 1 172 ? 21.002 2.728 -12.875 1.00 83.62 172 TYR A CA 1
ATOM 1374 C C . TYR A 1 172 ? 21.082 1.273 -12.384 1.00 83.62 172 TYR A C 1
ATOM 1376 O O . TYR A 1 172 ? 21.139 1.041 -11.175 1.00 83.62 172 TYR A O 1
ATOM 1384 N N . PHE A 1 173 ? 21.084 0.316 -13.310 1.00 87.44 173 PHE A N 1
ATOM 1385 C CA . PHE A 1 173 ? 21.282 -1.112 -13.063 1.00 87.44 173 PHE A CA 1
ATOM 1386 C C . PHE A 1 173 ? 22.766 -1.465 -13.263 1.00 87.44 173 PHE A C 1
ATOM 1388 O O . PHE A 1 173 ? 23.215 -1.525 -14.415 1.00 87.44 173 PHE A O 1
ATOM 1395 N N . PRO A 1 174 ? 23.543 -1.668 -12.180 1.00 88.38 174 PRO A N 1
ATOM 1396 C CA . PRO A 1 174 ? 24.998 -1.822 -12.254 1.00 88.38 174 PRO A CA 1
ATOM 1397 C C . PRO A 1 174 ? 25.463 -3.139 -12.878 1.00 88.38 174 PRO A C 1
ATOM 1399 O O . PRO A 1 174 ? 26.611 -3.228 -13.308 1.00 88.38 174 PRO A O 1
ATOM 1402 N N . ASP A 1 175 ? 24.589 -4.140 -12.960 1.00 90.19 175 ASP A N 1
ATOM 1403 C CA . ASP A 1 175 ? 24.887 -5.449 -13.532 1.00 90.19 175 ASP A CA 1
ATOM 1404 C C . ASP A 1 175 ? 23.602 -6.193 -13.943 1.00 90.19 175 A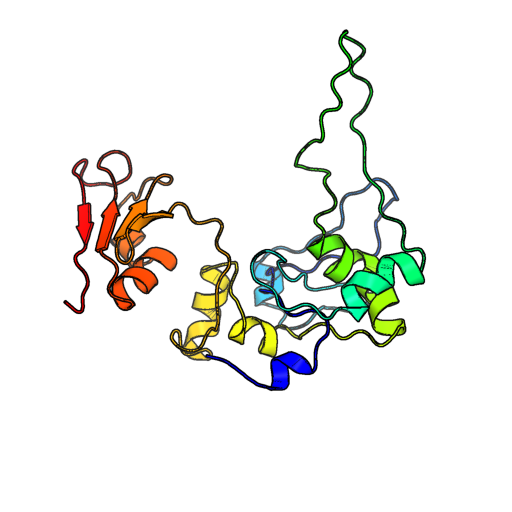SP A C 1
ATOM 1406 O O . ASP A 1 175 ? 22.479 -5.765 -13.655 1.00 90.19 175 ASP A O 1
ATOM 1410 N N . LYS A 1 176 ? 23.762 -7.334 -14.621 1.00 86.69 176 LYS A N 1
ATOM 1411 C CA . LYS A 1 176 ? 22.644 -8.182 -15.061 1.00 86.69 176 LYS A CA 1
ATOM 1412 C C . LYS A 1 176 ? 21.811 -8.710 -13.890 1.00 86.69 176 LYS A C 1
ATOM 1414 O O . LYS A 1 176 ? 20.589 -8.783 -13.989 1.00 86.69 176 LYS A O 1
ATOM 1419 N N . HIS A 1 177 ? 22.469 -9.058 -12.789 1.00 85.75 177 HIS A N 1
ATOM 1420 C CA . HIS A 1 177 ? 21.822 -9.645 -11.624 1.00 85.75 177 HIS A CA 1
ATOM 1421 C C . HIS A 1 177 ? 20.845 -8.658 -10.971 1.00 85.75 177 HIS A C 1
ATOM 1423 O O . HIS A 1 177 ? 19.737 -9.043 -10.603 1.00 85.75 177 HIS A O 1
ATOM 1429 N N . SER A 1 178 ? 21.195 -7.371 -10.917 1.00 86.00 178 SER A N 1
ATOM 1430 C CA . SER A 1 178 ? 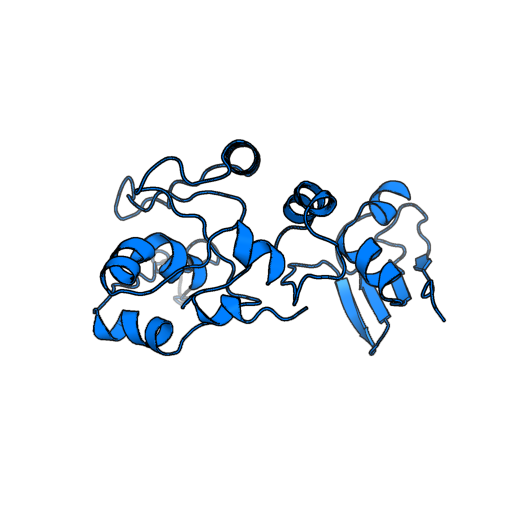20.333 -6.296 -10.415 1.00 86.00 178 SER A CA 1
ATOM 1431 C C . SER A 1 178 ? 19.040 -6.127 -11.223 1.00 86.00 178 SER A C 1
ATOM 1433 O O . SER A 1 178 ? 18.018 -5.750 -10.661 1.00 86.00 178 SER A O 1
ATOM 1435 N N . ILE A 1 179 ? 19.057 -6.446 -12.523 1.00 85.38 179 ILE A N 1
ATOM 1436 C CA . ILE A 1 179 ? 17.861 -6.447 -13.382 1.00 85.38 179 ILE A CA 1
ATOM 1437 C C . ILE A 1 179 ? 17.012 -7.688 -13.097 1.00 85.38 179 ILE A C 1
ATOM 1439 O O . ILE A 1 179 ? 15.800 -7.588 -12.935 1.00 85.38 179 ILE A O 1
ATOM 1443 N N . GLU A 1 180 ? 17.644 -8.862 -13.035 1.00 81.12 180 GLU A N 1
ATOM 1444 C CA . GLU A 1 180 ? 16.957 -10.148 -12.840 1.00 81.12 180 GLU A CA 1
ATOM 1445 C C . GLU A 1 180 ? 16.318 -10.283 -11.452 1.00 81.12 180 GLU A C 1
ATOM 1447 O O . GLU A 1 180 ? 15.310 -10.974 -11.296 1.00 81.12 180 GLU A O 1
ATOM 1452 N N . THR A 1 181 ? 16.892 -9.614 -10.452 1.00 77.94 181 THR A N 1
ATOM 1453 C CA . THR A 1 181 ? 16.393 -9.593 -9.071 1.00 77.94 181 THR A CA 1
ATOM 1454 C C . THR A 1 181 ? 15.424 -8.449 -8.788 1.00 77.94 181 THR A C 1
ATOM 1456 O O . THR A 1 181 ? 14.756 -8.472 -7.749 1.00 77.94 181 THR A O 1
ATOM 1459 N N . GLU A 1 182 ? 15.290 -7.473 -9.696 1.00 82.25 182 GLU A N 1
ATOM 1460 C CA . GLU A 1 182 ? 14.289 -6.421 -9.543 1.00 82.25 182 GLU A CA 1
ATOM 1461 C C . GLU A 1 182 ? 12.893 -7.025 -9.715 1.00 82.25 182 GLU A C 1
ATOM 1463 O O . GLU A 1 182 ? 12.532 -7.613 -10.740 1.00 82.25 182 GLU A O 1
ATOM 1468 N N . PHE A 1 183 ? 12.111 -6.904 -8.650 1.00 77.81 183 PHE A N 1
ATOM 1469 C CA . PHE A 1 183 ? 10.840 -7.587 -8.503 1.00 77.81 183 PHE A CA 1
ATOM 1470 C C . PHE A 1 183 ? 9.834 -7.220 -9.601 1.00 77.81 183 PHE A C 1
ATOM 1472 O O . PHE A 1 183 ? 9.183 -8.097 -10.177 1.00 77.81 183 PHE A O 1
ATOM 1479 N N . SER A 1 184 ? 9.714 -5.927 -9.897 1.00 80.12 184 SER A N 1
ATOM 1480 C CA . SER A 1 184 ? 8.731 -5.396 -10.838 1.00 80.12 184 SER A CA 1
ATOM 1481 C C . SER A 1 184 ? 9.023 -5.870 -12.265 1.00 80.12 184 SER A C 1
ATOM 1483 O O . SER A 1 184 ? 8.123 -6.354 -12.949 1.00 80.12 184 SER A O 1
ATOM 1485 N N . LEU A 1 185 ? 10.283 -5.805 -12.699 1.00 84.19 185 LEU A N 1
ATOM 1486 C CA . LEU A 1 185 ? 10.765 -6.263 -13.998 1.00 84.19 185 LEU A CA 1
ATOM 1487 C C . LEU A 1 185 ? 10.624 -7.778 -14.136 1.00 84.19 185 LEU A C 1
ATOM 1489 O O . LEU A 1 185 ? 10.101 -8.252 -15.143 1.00 84.19 185 LEU A O 1
ATOM 1493 N N . SER A 1 186 ? 11.014 -8.542 -13.114 1.00 79.94 186 SER A N 1
ATOM 1494 C CA . SER A 1 186 ? 10.861 -10.001 -13.112 1.00 79.94 186 SER A CA 1
ATOM 1495 C C . SER A 1 186 ? 9.393 -10.420 -13.263 1.00 79.94 186 SER A C 1
ATOM 1497 O O . SER A 1 186 ? 9.050 -11.278 -14.088 1.00 79.94 186 SER A O 1
ATOM 1499 N N . ARG A 1 187 ? 8.491 -9.748 -12.539 1.00 78.06 187 ARG A N 1
ATOM 1500 C CA . ARG A 1 187 ? 7.052 -9.990 -12.637 1.00 78.06 187 ARG A CA 1
ATOM 1501 C C . ARG A 1 187 ? 6.487 -9.599 -13.999 1.00 78.06 187 ARG A C 1
ATOM 1503 O O . ARG A 1 187 ? 5.765 -10.394 -14.592 1.00 78.06 187 ARG A O 1
ATOM 1510 N N . LEU A 1 188 ? 6.810 -8.410 -14.501 1.00 83.69 188 LEU A N 1
ATOM 1511 C CA . LEU A 1 188 ? 6.337 -7.937 -15.805 1.00 83.69 188 LEU A CA 1
ATOM 1512 C C . LEU A 1 188 ? 6.809 -8.863 -16.931 1.00 83.69 188 LEU A C 1
ATOM 1514 O O . LEU A 1 188 ? 6.012 -9.237 -17.786 1.00 83.69 188 LEU A O 1
ATOM 1518 N N . ASN A 1 189 ? 8.056 -9.333 -16.872 1.00 84.06 189 ASN A N 1
ATOM 1519 C CA . ASN A 1 189 ? 8.579 -10.322 -17.811 1.00 84.06 189 ASN A CA 1
ATOM 1520 C C . ASN A 1 189 ? 7.800 -11.650 -17.740 1.00 84.06 189 ASN A C 1
ATOM 1522 O O . ASN A 1 189 ? 7.450 -12.230 -18.765 1.00 84.06 189 ASN A O 1
ATOM 1526 N N . THR A 1 190 ? 7.480 -12.113 -16.525 1.00 81.44 190 THR A N 1
ATOM 1527 C CA . THR A 1 190 ? 6.670 -13.327 -16.302 1.00 81.44 190 THR A CA 1
ATOM 1528 C C . THR A 1 190 ? 5.249 -13.178 -16.849 1.00 81.44 190 THR A C 1
ATOM 1530 O O . THR A 1 190 ? 4.690 -14.139 -17.365 1.00 81.44 190 THR A O 1
ATOM 1533 N N . LEU A 1 191 ? 4.684 -11.971 -16.780 1.00 81.50 191 LEU A N 1
ATOM 1534 C CA . LEU A 1 191 ? 3.377 -11.628 -17.344 1.00 81.50 191 LEU A CA 1
ATOM 1535 C C . LEU A 1 191 ? 3.415 -11.363 -18.861 1.00 81.50 191 LEU A C 1
ATOM 1537 O O . LEU A 1 191 ? 2.389 -11.011 -19.433 1.00 81.50 191 LEU A O 1
ATOM 1541 N N . GLY A 1 192 ? 4.572 -11.515 -19.514 1.00 87.69 192 GLY A N 1
ATOM 1542 C CA . GLY A 1 192 ? 4.704 -11.341 -20.961 1.00 87.69 192 GLY A CA 1
ATOM 1543 C C . GLY A 1 192 ? 4.802 -9.884 -21.421 1.00 87.69 192 GLY A C 1
ATOM 1544 O O . GLY A 1 192 ? 4.488 -9.581 -22.568 1.00 87.69 192 GLY A O 1
ATOM 1545 N N . TYR A 1 193 ? 5.237 -8.962 -20.563 1.00 90.12 193 TYR A N 1
ATOM 1546 C CA . TYR A 1 193 ? 5.523 -7.593 -20.990 1.00 90.12 193 TYR A CA 1
ATOM 1547 C C . TYR A 1 193 ? 6.888 -7.508 -21.671 1.00 90.12 193 TYR A C 1
ATOM 1549 O O . TYR A 1 193 ? 7.877 -8.054 -21.183 1.00 90.12 193 TYR A O 1
ATOM 1557 N N . HIS A 1 194 ? 6.958 -6.734 -22.753 1.00 92.31 194 HIS A N 1
ATOM 1558 C CA . HIS A 1 194 ? 8.224 -6.277 -23.309 1.00 92.31 194 HIS A CA 1
ATOM 1559 C C . HIS A 1 194 ? 8.818 -5.179 -22.416 1.00 92.31 194 HIS A C 1
ATOM 1561 O O . HIS A 1 194 ? 8.175 -4.155 -22.160 1.00 92.31 194 HIS A O 1
ATOM 1567 N N . ILE A 1 195 ? 10.060 -5.365 -21.973 1.00 92.56 195 ILE A N 1
ATOM 1568 C CA . ILE A 1 195 ? 10.750 -4.430 -21.078 1.00 92.56 195 ILE A CA 1
ATOM 1569 C C . ILE A 1 195 ? 11.857 -3.710 -21.845 1.00 92.56 195 ILE A C 1
ATOM 1571 O O . ILE A 1 195 ? 12.770 -4.351 -22.362 1.00 92.56 195 ILE A O 1
ATOM 1575 N N . HIS A 1 196 ? 11.803 -2.377 -21.855 1.00 94.38 196 HIS A N 1
ATOM 1576 C CA . HIS A 1 196 ? 12.876 -1.509 -22.344 1.00 94.38 196 HIS A CA 1
ATOM 1577 C C . HIS A 1 196 ? 13.625 -0.859 -21.176 1.00 94.38 196 HIS A C 1
ATOM 1579 O O . HIS A 1 196 ? 13.021 -0.159 -20.359 1.00 94.38 196 HIS A O 1
ATOM 1585 N N . ILE A 1 197 ? 14.943 -1.056 -21.124 1.00 93.88 197 ILE A N 1
ATOM 1586 C CA . ILE A 1 197 ? 15.845 -0.357 -20.202 1.00 93.88 197 ILE A CA 1
ATOM 1587 C C . ILE A 1 197 ? 16.783 0.535 -21.030 1.00 93.88 197 ILE A C 1
ATOM 1589 O O . ILE A 1 197 ? 17.602 -0.001 -21.782 1.00 93.88 197 ILE A O 1
ATOM 1593 N N . PRO A 1 198 ? 16.689 1.874 -20.912 1.00 93.88 198 PRO A N 1
ATOM 1594 C CA . PRO A 1 198 ? 17.545 2.798 -21.648 1.00 93.88 198 PRO A CA 1
ATOM 1595 C C . PRO A 1 198 ? 19.030 2.591 -21.366 1.00 93.88 198 PRO A C 1
ATOM 1597 O O . PRO A 1 198 ? 19.408 2.223 -20.247 1.00 93.88 198 PRO A O 1
ATOM 1600 N N . LYS A 1 199 ? 19.875 2.881 -22.359 1.00 94.19 199 LYS A N 1
ATOM 1601 C CA . LYS A 1 199 ? 21.339 2.754 -22.255 1.00 94.19 199 LYS A CA 1
ATOM 1602 C C . LYS A 1 199 ? 21.952 3.490 -21.063 1.00 94.19 199 LYS A C 1
ATOM 1604 O O . LYS A 1 199 ? 22.877 2.984 -20.439 1.00 94.19 199 LYS A O 1
ATOM 1609 N N . GLU A 1 200 ? 21.426 4.661 -20.722 1.00 92.88 200 GLU A N 1
ATOM 1610 C CA . GLU A 1 200 ? 21.896 5.489 -19.609 1.00 92.88 200 GLU A CA 1
ATOM 1611 C C . GLU A 1 200 ? 21.564 4.898 -18.231 1.00 92.88 200 GLU A C 1
ATOM 1613 O O . GLU A 1 200 ? 22.117 5.324 -17.219 1.00 92.88 200 GLU A O 1
ATOM 1618 N N . LEU A 1 201 ? 20.676 3.904 -18.189 1.00 91.25 201 LEU A N 1
ATOM 1619 C CA . LEU A 1 201 ? 20.196 3.274 -16.968 1.00 91.25 201 LEU A CA 1
ATOM 1620 C C . LEU A 1 201 ? 20.749 1.860 -16.771 1.00 91.25 201 LEU A C 1
ATOM 1622 O O . LEU A 1 201 ? 20.305 1.183 -15.852 1.00 91.25 201 LEU A O 1
ATOM 1626 N N . ASN A 1 202 ? 21.692 1.378 -17.587 1.00 90.88 202 ASN A N 1
ATOM 1627 C CA . ASN A 1 202 ? 22.208 0.018 -17.431 1.00 90.88 202 ASN A CA 1
ATOM 1628 C C . ASN A 1 202 ? 23.703 -0.133 -17.746 1.00 90.88 202 ASN A C 1
ATOM 1630 O O . ASN A 1 202 ? 24.298 0.646 -18.488 1.00 90.88 202 ASN A O 1
ATOM 1634 N N . TYR A 1 203 ? 24.284 -1.201 -17.202 1.00 89.31 203 TYR A N 1
ATOM 1635 C CA . TYR A 1 203 ? 25.708 -1.532 -17.272 1.00 89.31 203 TYR A CA 1
ATOM 1636 C C . TYR A 1 203 ? 26.277 -1.775 -18.676 1.00 89.31 203 TYR A C 1
ATOM 1638 O O . TYR A 1 203 ? 27.493 -1.747 -18.844 1.00 89.31 203 TYR A O 1
ATOM 1646 N N . THR A 1 204 ? 25.439 -2.022 -19.688 1.00 90.19 204 THR A N 1
ATOM 1647 C CA . THR A 1 204 ? 25.915 -2.268 -21.061 1.00 90.19 204 THR A CA 1
ATOM 1648 C C . THR A 1 204 ? 26.125 -0.990 -21.861 1.00 90.19 204 THR A C 1
ATOM 1650 O O . THR A 1 204 ? 26.737 -1.047 -22.923 1.00 90.19 204 THR A O 1
ATOM 1653 N N . GLN A 1 205 ? 25.597 0.149 -21.392 1.00 87.62 205 GLN A N 1
ATOM 1654 C CA . GLN A 1 205 ? 25.563 1.405 -22.152 1.00 87.62 205 GLN A CA 1
ATOM 1655 C C . GLN A 1 205 ? 24.905 1.263 -23.542 1.00 87.62 205 GLN A C 1
ATOM 1657 O O . GLN A 1 205 ? 25.123 2.081 -24.439 1.00 87.62 205 GLN A O 1
ATOM 1662 N N . THR A 1 206 ? 24.041 0.256 -23.703 1.00 92.38 206 THR A N 1
ATOM 1663 C CA . THR A 1 206 ? 23.187 0.032 -24.877 1.00 92.38 206 THR A CA 1
ATOM 1664 C C . THR A 1 206 ? 21.739 -0.163 -24.443 1.00 92.38 206 THR A C 1
ATOM 1666 O O . THR A 1 206 ? 21.478 -0.501 -23.288 1.00 92.38 206 THR A O 1
ATOM 1669 N N . ASP A 1 207 ? 20.785 0.099 -25.336 1.00 92.81 207 ASP A N 1
ATOM 1670 C CA . ASP A 1 207 ? 19.375 -0.158 -25.046 1.00 92.81 207 ASP A CA 1
ATOM 1671 C C . ASP A 1 207 ? 19.150 -1.661 -24.856 1.00 92.81 207 ASP A C 1
ATOM 1673 O O . ASP A 1 207 ? 19.437 -2.464 -25.746 1.00 92.81 207 ASP A O 1
ATOM 1677 N N . LEU A 1 208 ? 18.629 -2.044 -23.688 1.00 91.75 208 LEU A N 1
ATOM 1678 C CA . LEU A 1 208 ? 18.283 -3.430 -23.400 1.00 91.75 208 LEU A CA 1
ATOM 1679 C C . LEU A 1 208 ? 16.793 -3.654 -23.628 1.00 91.75 208 LEU A C 1
ATOM 1681 O O . LEU A 1 208 ? 15.946 -2.913 -23.121 1.00 91.75 208 LEU A O 1
ATOM 1685 N N . HIS A 1 209 ? 16.497 -4.722 -24.360 1.00 91.50 209 HIS A N 1
ATOM 1686 C CA . HIS A 1 209 ? 15.152 -5.163 -24.690 1.00 91.50 209 HIS A CA 1
ATOM 1687 C C . HIS A 1 209 ? 14.973 -6.599 -24.217 1.00 91.50 209 HIS A C 1
ATOM 1689 O O . HIS A 1 209 ? 15.672 -7.501 -24.680 1.00 91.50 209 HIS A O 1
ATOM 1695 N N . PHE A 1 210 ? 14.032 -6.815 -23.303 1.00 87.56 210 PHE A N 1
ATOM 1696 C CA . PHE A 1 210 ? 13.636 -8.155 -22.890 1.00 87.56 210 PHE A CA 1
ATOM 1697 C C . PHE A 1 210 ? 12.289 -8.463 -23.543 1.00 87.56 210 PHE A C 1
ATOM 1699 O O . PHE A 1 210 ? 11.287 -7.839 -23.174 1.00 87.56 210 PHE A O 1
ATOM 1706 N N . PRO A 1 211 ? 12.254 -9.356 -24.549 1.00 79.50 211 PRO A N 1
ATOM 1707 C CA . PRO A 1 211 ? 11.004 -9.762 -25.168 1.00 79.50 211 PRO A CA 1
ATOM 1708 C C . PRO A 1 211 ? 10.154 -10.542 -24.165 1.00 79.50 211 PRO A C 1
ATOM 1710 O O . PRO A 1 211 ? 10.677 -11.167 -23.240 1.00 79.50 211 PRO A O 1
ATOM 1713 N N . ALA A 1 212 ? 8.840 -10.514 -24.376 1.00 74.81 212 ALA A N 1
ATOM 1714 C CA . ALA A 1 212 ? 7.900 -11.314 -23.611 1.00 74.81 212 ALA A CA 1
ATOM 1715 C C . ALA A 1 212 ? 8.332 -12.788 -23.636 1.00 74.81 212 ALA A C 1
ATOM 1717 O O . ALA A 1 212 ? 8.492 -13.365 -24.709 1.00 74.81 212 ALA A O 1
ATOM 1718 N N . LYS A 1 213 ? 8.502 -13.420 -22.467 1.00 66.44 213 LYS A N 1
ATOM 1719 C CA . LYS A 1 213 ? 8.834 -14.858 -22.392 1.00 66.44 213 LYS A CA 1
ATOM 1720 C C . LYS A 1 213 ? 7.747 -15.772 -22.981 1.00 66.44 213 LYS A C 1
ATOM 1722 O O . LYS A 1 213 ? 8.016 -16.946 -23.210 1.00 66.44 213 LYS A O 1
ATOM 1727 N N . TYR A 1 214 ? 6.555 -15.232 -23.225 1.00 53.56 214 TYR A N 1
ATOM 1728 C CA . TYR A 1 214 ? 5.401 -15.929 -23.780 1.00 53.56 214 TYR A CA 1
ATOM 1729 C C . TYR A 1 214 ? 4.785 -15.074 -24.896 1.00 53.56 214 TYR A C 1
ATOM 1731 O O . TYR A 1 214 ? 3.823 -14.344 -24.666 1.00 53.56 214 TYR A O 1
ATOM 1739 N N . SER A 1 215 ? 5.391 -15.112 -26.083 1.00 43.03 215 SER A N 1
ATOM 1740 C CA . SER A 1 215 ? 4.824 -14.584 -27.332 1.00 43.03 215 SER A CA 1
ATOM 1741 C C . SER A 1 215 ? 4.648 -15.710 -28.332 1.00 43.03 215 SER A C 1
ATOM 1743 O O . SER A 1 215 ? 5.653 -16.438 -28.509 1.00 43.03 215 SER A O 1
#

pLDDT: mean 82.38, std 14.1, range [43.03, 98.25]

InterPro domains:
  IPR043729 Domain of unknown function DUF5672 [PF18922] (4-134)

Foldseek 3Di:
DDDPCLVVAQKFAAWDQKKWFLDAPDPPHDTDIGDNVVSVVPLDDPDPRIFTFGDDQQMDHDPCLVCVCVVVVPDDDQDFDDFPVDPPTDRDRPPVRPCRVRCVCGHNCVVVVVVVVGGHDRNVVNLQAEHEDLVVCVVCCVVHPPVRYNYYDYPAQWDDPDPQEIEGNDAAAQDPVSQCPPRVNVVSLQVQHWYWYALVRYNVSHIDIDGRPPD

Secondary structure (DSSP, 8-state):
---GGGGG-SEEEEEPSS-EESS-SSTTSPPPB--HHHHHH-SS-SSTTEE--EEEEEEEE-HHHHHHHHHTT------PPP---SSS------TTS---HHHIIIIISHHHHHHTT--BPPHHHHHHH--S-HHHHHHHTTTS-GGG--------SEEEEETTEEEE-S--B-SHHHHHT-HHHHHHHHTT-EEEE-GGGBTTSS-EEE--S--

Organism: NCBI:txid1522312

Radius of gyration: 20.35 Å; chains: 1; bounding box: 45×57×49 Å

Sequence (215 aa):
MWRDDFFDYDYLGAPIPNYFCSIPKSPDSPLDMTGIDYWFAHPAPPDDTFFEPQNGGFSLRSKRLLDAPTELNLPASIKTTGSSTTEPIKIQYTHNNTLAEDLFLSVLHRKALEQHGLRFAPSSVALHFSCEYGQVWQRFAPQLNPTHILGAHFSSRIRLTSTHSVKTFTSYFPDKHSIETEFSLSRLNTLGYHIHIPKELNYTQTDLHFPAKYS